Protein AF-A0A317U6Z7-F1 (afdb_monomer)

Secondary structure (DSSP, 8-state):
-PPP-EEEEEEETTEEEEEE---TT-SEEEEEEEETT----EEEEEEETT--EEEEE--SSS---TT-EEEEEEEEEETTTTEE----SS-EEEEPPPPPP-------PPPPP-PPPPPPPPPPPPPPPPPPPPPPPPPPPPP--------TT-HHHHHHHHHHHHHHHHHHHHHTTPPPPPP-HHHHHHHHHHHHHHHHHH-S---

Radius of gyration: 31.3 Å; Cα contacts (8 Å, |Δi|>4): 267; chains: 1; bounding box: 53×58×92 Å

Sequence (207 aa):
PSIVKTRVKANNYKQTTVTWTKSINATNYLVYYRSADTTKWTRIANVSSKTLKYVHKSSRKYPVEAGRTYYYMVRGYNKTFKTYGGYNKAGMRVAIPKKPAATPTATPTATPHPTQKPRPTATPKPTATPKPTATPKPTQKPKPTATPTPDPDSPSEVRKQIQEVIKYTNQVRIKHGSAPVVENEALDRGAAVRAKEIYTKFSHERP

pLDDT: mean 77.13, std 15.57, range [39.38, 95.94]

Mean predicted aligned error: 19.38 Å

Nearest PDB structures (foldseek):
  7y6e-assembly4_D  TM=8.077E-01  e=2.849E-04  Chelicerata
  8r50-assembly1_A  TM=4.356E-01  e=5.186E-02  Mus musculus
  6tav-assembly1_A  TM=4.732E-01  e=1.177E+00  Homo sapiens
  7von-assembly1_A  TM=4.512E-01  e=1.247E+00  Homo sapiens
  6tav-assembly1_C  TM=4.871E-01  e=2.970E+00  Homo sapiens

Solvent-accessible surface area (backbone atoms only — not comparable to full-atom values): 12727 Å² total; per-residue (Å²): 53,38,60,33,59,66,48,66,45,62,77,46,50,41,31,34,41,40,36,43,49,87,38,58,72,30,56,27,34,41,34,30,38,29,49,71,94,48,88,66,76,42,80,77,47,79,40,54,54,89,55,53,65,46,74,51,61,44,39,96,91,53,75,44,53,50,58,41,46,34,29,37,40,42,28,20,26,18,74,89,80,70,37,66,19,50,59,62,89,84,40,46,74,39,67,25,54,62,72,80,74,79,72,80,73,76,71,82,73,75,79,80,73,90,74,80,85,80,78,90,76,81,82,80,76,89,74,81,81,80,77,85,76,80,78,81,74,83,76,76,77,77,75,80,70,78,72,72,79,76,60,80,80,35,73,71,52,49,49,53,51,52,54,50,52,49,52,56,52,28,53,54,26,53,76,69,76,39,82,66,82,76,89,52,69,72,56,54,56,48,51,56,55,50,52,55,52,47,52,72,74,67,54,86,87,69,137

Structure (mmCIF, N/CA/C/O backbone):
data_AF-A0A317U6Z7-F1
#
_entry.id   AF-A0A317U6Z7-F1
#
loop_
_atom_site.group_PDB
_atom_site.id
_atom_site.type_symbol
_atom_site.label_atom_id
_atom_site.label_alt_id
_atom_site.label_comp_id
_atom_site.label_asym_id
_atom_site.label_entity_id
_atom_site.label_seq_id
_atom_site.pdbx_PDB_ins_code
_atom_site.Cartn_x
_atom_site.Cartn_y
_atom_site.Cartn_z
_atom_site.occupancy
_atom_site.B_iso_or_equiv
_atom_site.auth_seq_id
_atom_site.auth_comp_id
_atom_site.auth_asym_id
_atom_site.auth_atom_id
_atom_site.pdbx_PDB_model_num
ATOM 1 N N . PRO A 1 1 ? 4.897 6.444 -14.767 1.00 79.88 1 PRO A N 1
ATOM 2 C CA . PRO A 1 1 ? 5.500 5.522 -13.767 1.00 79.88 1 PRO A CA 1
ATOM 3 C C . PRO A 1 1 ? 4.774 4.172 -13.731 1.00 79.88 1 PRO A C 1
ATOM 5 O O . PRO A 1 1 ? 3.551 4.170 -13.846 1.00 79.88 1 PRO A O 1
ATOM 8 N N . SER A 1 2 ? 5.480 3.048 -13.560 1.00 79.88 2 SER A N 1
ATOM 9 C CA . SER A 1 2 ? 4.837 1.727 -13.405 1.00 79.88 2 SER A CA 1
ATOM 10 C C . SER A 1 2 ? 4.184 1.548 -12.022 1.00 79.88 2 SER A C 1
ATOM 12 O O . SER A 1 2 ? 4.541 2.252 -11.069 1.00 79.88 2 SER A O 1
ATOM 14 N N . ILE A 1 3 ? 3.224 0.619 -11.903 1.00 84.75 3 ILE A N 1
ATO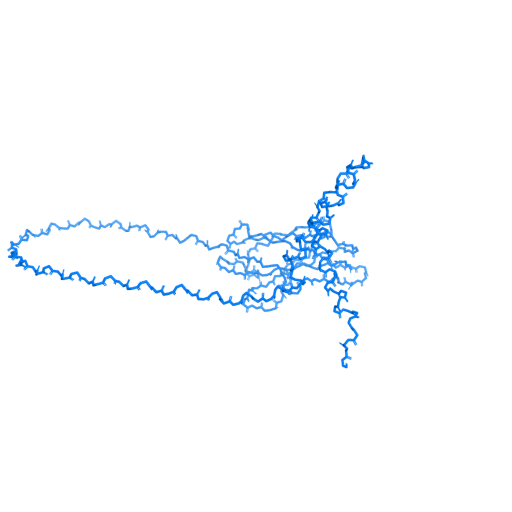M 15 C CA . ILE A 1 3 ? 2.572 0.295 -10.623 1.00 84.75 3 ILE A CA 1
ATOM 16 C C . ILE A 1 3 ? 3.587 -0.277 -9.624 1.00 84.75 3 ILE A C 1
ATOM 18 O O . ILE A 1 3 ? 4.446 -1.081 -9.985 1.00 84.75 3 ILE A O 1
ATOM 22 N N . VAL A 1 4 ? 3.492 0.138 -8.360 1.00 86.00 4 VAL A N 1
ATOM 23 C CA . VAL A 1 4 ? 4.340 -0.378 -7.276 1.00 86.00 4 VAL A CA 1
ATOM 24 C C . VAL A 1 4 ? 3.594 -1.414 -6.451 1.00 86.00 4 VAL A C 1
ATOM 26 O O . VAL A 1 4 ? 2.411 -1.252 -6.152 1.00 86.00 4 VAL A O 1
ATOM 29 N N . LYS A 1 5 ? 4.296 -2.469 -6.034 1.00 87.69 5 LYS A N 1
ATOM 30 C CA . LYS A 1 5 ? 3.771 -3.444 -5.075 1.00 87.69 5 LYS A CA 1
ATOM 31 C C . LYS A 1 5 ? 4.139 -2.978 -3.673 1.00 87.69 5 LYS A C 1
ATOM 33 O O . LYS A 1 5 ? 5.320 -2.899 -3.345 1.00 87.69 5 LYS A O 1
ATOM 38 N N . THR A 1 6 ? 3.139 -2.643 -2.866 1.00 90.19 6 THR A N 1
ATOM 39 C CA . THR A 1 6 ? 3.322 -2.167 -1.489 1.00 90.19 6 THR A CA 1
ATOM 40 C C . THR A 1 6 ? 3.300 -3.338 -0.506 1.00 90.19 6 THR A C 1
ATOM 42 O O . THR A 1 6 ? 2.543 -4.290 -0.675 1.00 90.19 6 THR A O 1
ATOM 45 N N . ARG A 1 7 ? 4.108 -3.258 0.549 1.00 90.56 7 ARG A N 1
ATOM 46 C CA . ARG A 1 7 ? 4.051 -4.120 1.732 1.00 90.56 7 ARG A CA 1
ATOM 47 C C . ARG A 1 7 ? 4.007 -3.242 2.972 1.00 90.56 7 ARG A C 1
ATOM 49 O O . ARG A 1 7 ? 4.580 -2.154 2.995 1.00 90.56 7 ARG A O 1
ATOM 56 N N . VAL A 1 8 ? 3.295 -3.703 3.991 1.00 92.38 8 VAL A N 1
ATOM 57 C CA . VAL A 1 8 ? 3.054 -2.926 5.206 1.00 92.38 8 VAL A CA 1
ATOM 58 C C . VAL A 1 8 ? 3.240 -3.827 6.411 1.00 92.38 8 VAL A C 1
ATOM 60 O O . VAL A 1 8 ? 2.779 -4.965 6.409 1.00 92.38 8 VAL A O 1
ATOM 63 N N . LYS A 1 9 ? 3.916 -3.310 7.433 1.00 90.31 9 LYS A N 1
ATOM 64 C CA . LYS A 1 9 ? 4.142 -3.997 8.701 1.00 90.31 9 LYS A CA 1
ATOM 65 C C . LYS A 1 9 ? 3.896 -3.028 9.851 1.00 90.31 9 LYS A C 1
ATOM 67 O O . LYS A 1 9 ? 4.482 -1.946 9.869 1.00 90.31 9 LYS A O 1
ATOM 72 N N . ALA A 1 10 ? 3.066 -3.418 10.815 1.00 88.50 10 ALA A N 1
ATOM 73 C CA . ALA A 1 10 ? 2.977 -2.713 12.089 1.00 88.50 10 ALA A CA 1
ATOM 74 C C . ALA A 1 10 ? 4.274 -2.961 12.876 1.00 88.50 10 ALA A C 1
ATOM 76 O O . ALA A 1 10 ? 4.653 -4.110 13.097 1.00 88.50 10 ALA A O 1
ATOM 77 N N . ASN A 1 11 ? 4.974 -1.895 13.262 1.00 84.12 11 ASN A N 1
ATOM 78 C CA . ASN A 1 11 ? 6.177 -2.005 14.090 1.00 84.12 11 ASN A CA 1
ATOM 79 C C . ASN A 1 11 ? 5.802 -2.051 15.573 1.00 84.12 11 ASN A C 1
ATOM 81 O O . ASN A 1 11 ? 6.398 -2.793 16.342 1.00 84.12 11 ASN A O 1
ATOM 85 N N . ASN A 1 12 ? 4.837 -1.217 15.967 1.00 87.38 12 ASN A N 1
ATOM 86 C CA . ASN A 1 12 ? 4.310 -1.120 17.324 1.00 87.38 12 ASN A CA 1
ATOM 87 C C . ASN A 1 12 ? 2.914 -0.466 17.296 1.00 87.38 12 ASN A C 1
ATOM 89 O O . ASN A 1 12 ? 2.339 -0.241 16.232 1.00 87.38 12 ASN A O 1
ATOM 93 N N . TYR A 1 13 ? 2.390 -0.109 18.468 1.00 87.06 13 TYR A N 1
ATOM 94 C CA . TYR A 1 13 ? 1.059 0.486 18.650 1.00 87.06 13 TYR A CA 1
ATOM 95 C C . TYR A 1 13 ? 0.854 1.874 18.012 1.00 87.06 13 TYR A C 1
ATOM 97 O O . TYR A 1 13 ? -0.269 2.369 17.982 1.00 87.06 13 TYR A O 1
ATOM 105 N N . LYS A 1 14 ? 1.928 2.542 17.577 1.00 89.06 14 LYS A N 1
ATOM 106 C CA . LYS A 1 14 ? 1.938 3.923 17.063 1.00 89.06 14 LYS A CA 1
ATOM 107 C C . LYS A 1 14 ? 2.818 4.082 15.819 1.00 89.06 14 LYS A C 1
ATOM 109 O O . LYS A 1 14 ? 3.165 5.207 15.454 1.00 89.06 14 LYS A O 1
ATOM 114 N N . GLN A 1 15 ? 3.253 2.993 15.194 1.00 90.75 15 GLN A N 1
ATOM 115 C CA . GLN A 1 15 ? 4.218 3.066 14.106 1.00 90.75 15 GLN A CA 1
ATOM 116 C C . GLN A 1 15 ? 4.048 1.919 13.118 1.00 90.75 15 GLN A C 1
ATOM 118 O O . GLN A 1 15 ? 3.994 0.751 13.502 1.00 90.75 15 GLN A O 1
ATOM 123 N N . THR A 1 16 ? 4.080 2.270 11.836 1.00 90.81 16 THR A N 1
ATOM 124 C CA . THR A 1 16 ? 3.948 1.337 10.718 1.00 90.81 16 THR A CA 1
ATOM 125 C C . THR A 1 16 ? 5.062 1.574 9.706 1.00 90.81 16 THR A C 1
ATOM 127 O O . THR A 1 16 ? 5.335 2.711 9.321 1.00 90.81 16 THR A O 1
ATOM 130 N N . THR A 1 17 ? 5.697 0.503 9.237 1.00 93.38 17 THR A N 1
ATOM 131 C CA . THR A 1 17 ? 6.623 0.550 8.103 1.00 93.38 17 THR A CA 1
ATOM 132 C C . THR A 1 17 ? 5.884 0.215 6.816 1.00 93.38 17 THR A C 1
ATOM 134 O O . THR A 1 17 ? 5.247 -0.832 6.713 1.00 93.38 17 THR A O 1
ATOM 137 N N . VAL A 1 18 ? 6.031 1.075 5.813 1.00 95.44 18 VAL A N 1
ATOM 138 C CA . VAL A 1 18 ? 5.557 0.864 4.446 1.00 95.44 18 VAL A CA 1
ATOM 139 C C . VAL A 1 18 ? 6.777 0.693 3.547 1.00 95.44 18 VAL A C 1
ATOM 141 O O . VAL A 1 18 ? 7.661 1.548 3.535 1.00 95.44 18 VAL A O 1
ATOM 144 N N . THR A 1 19 ? 6.840 -0.399 2.796 1.00 93.56 19 THR A N 1
ATOM 145 C CA . THR A 1 19 ? 7.868 -0.641 1.774 1.00 93.56 19 THR A CA 1
ATOM 146 C C . THR A 1 19 ? 7.219 -0.894 0.426 1.00 93.56 19 THR A C 1
ATOM 148 O O . THR A 1 19 ? 6.042 -1.252 0.344 1.00 93.56 19 THR A O 1
ATOM 151 N N . TRP A 1 20 ? 7.952 -0.663 -0.658 1.00 93.81 20 TRP A N 1
ATOM 152 C CA . TRP A 1 20 ? 7.425 -0.876 -2.001 1.00 93.81 20 TRP A CA 1
ATOM 153 C C . TRP A 1 20 ? 8.510 -1.253 -3.003 1.00 93.81 20 TRP A C 1
ATOM 155 O O . TRP A 1 20 ? 9.691 -0.992 -2.798 1.00 93.81 20 TRP A O 1
ATOM 165 N N . THR A 1 21 ? 8.104 -1.877 -4.106 1.00 90.94 21 THR A N 1
ATOM 166 C CA . THR A 1 21 ? 9.013 -2.182 -5.217 1.00 90.94 21 THR A CA 1
ATOM 167 C C . THR A 1 21 ? 9.393 -0.922 -5.989 1.00 90.94 21 THR A C 1
ATOM 169 O O . THR A 1 21 ? 8.607 0.026 -6.087 1.00 90.94 21 THR A O 1
ATOM 172 N N . LYS A 1 22 ? 10.582 -0.925 -6.602 1.00 88.56 22 LYS A N 1
ATOM 173 C CA . LYS A 1 22 ? 10.995 0.132 -7.531 1.00 88.56 22 LYS A CA 1
ATOM 174 C C . LYS A 1 22 ? 9.971 0.254 -8.671 1.00 88.56 22 LYS A C 1
ATOM 176 O O . LYS A 1 22 ? 9.413 -0.732 -9.141 1.00 88.56 22 LYS A O 1
ATOM 181 N N . SER A 1 23 ? 9.737 1.490 -9.096 1.00 87.62 23 SER A N 1
ATOM 182 C CA . SER A 1 23 ? 8.888 1.857 -10.233 1.00 87.62 23 SER A CA 1
ATOM 183 C C . SER A 1 23 ? 9.780 2.408 -11.330 1.00 87.62 23 SER A C 1
ATOM 185 O O . SER A 1 23 ? 10.701 3.181 -11.045 1.00 87.62 23 SER A O 1
ATOM 187 N N . ILE A 1 24 ? 9.482 2.028 -12.566 1.00 86.06 24 ILE A N 1
ATOM 188 C CA . ILE A 1 24 ? 10.141 2.542 -13.762 1.00 86.06 24 ILE A CA 1
ATOM 189 C C . ILE A 1 24 ? 9.641 3.972 -13.990 1.00 86.06 24 ILE A C 1
ATOM 191 O O . ILE A 1 24 ? 8.441 4.249 -13.877 1.00 86.06 24 ILE A O 1
ATOM 195 N N . ASN A 1 25 ? 10.564 4.887 -14.294 1.00 84.00 25 ASN A N 1
ATOM 196 C CA . ASN A 1 25 ? 10.281 6.297 -14.576 1.00 84.00 25 ASN A CA 1
ATOM 197 C C . ASN A 1 25 ? 9.556 7.040 -13.436 1.00 84.00 25 ASN A C 1
ATOM 199 O O . ASN A 1 25 ? 8.794 7.972 -13.692 1.00 84.00 25 ASN A O 1
ATOM 203 N N . ALA A 1 26 ? 9.760 6.642 -12.176 1.00 89.62 26 ALA A N 1
ATOM 204 C CA . ALA A 1 26 ? 9.332 7.414 -11.009 1.00 89.62 26 ALA A CA 1
ATOM 205 C C . ALA A 1 26 ? 10.490 8.276 -10.494 1.00 89.62 26 ALA A C 1
ATOM 207 O O . ALA A 1 26 ? 11.567 7.754 -10.218 1.00 89.62 26 ALA A O 1
ATOM 208 N N . THR A 1 27 ? 10.246 9.573 -10.303 1.00 91.19 27 THR A N 1
ATOM 209 C CA . THR A 1 27 ? 11.188 10.489 -9.643 1.00 91.19 27 THR A CA 1
ATOM 210 C C . THR A 1 27 ? 10.933 10.553 -8.138 1.00 91.19 27 THR A C 1
ATOM 212 O O . THR A 1 27 ? 11.870 10.757 -7.371 1.00 91.19 27 THR A O 1
ATOM 215 N N . ASN A 1 28 ? 9.682 10.332 -7.716 1.00 93.56 28 ASN A N 1
ATOM 216 C CA . ASN A 1 28 ? 9.258 10.295 -6.319 1.00 93.56 28 ASN A CA 1
ATOM 217 C C . ASN A 1 28 ? 8.161 9.244 -6.088 1.00 93.56 28 ASN A C 1
ATOM 219 O O . ASN A 1 28 ? 7.525 8.762 -7.028 1.00 93.56 28 ASN A O 1
ATOM 223 N N . TYR A 1 29 ? 7.901 8.944 -4.823 1.00 93.44 29 TYR A N 1
ATOM 224 C CA . TYR A 1 29 ? 6.829 8.088 -4.341 1.00 93.44 29 TYR A CA 1
ATOM 225 C C . TYR A 1 29 ? 5.929 8.863 -3.393 1.00 93.44 29 TYR A C 1
ATOM 227 O O . TYR A 1 29 ? 6.388 9.466 -2.426 1.00 93.44 29 TYR A O 1
ATOM 235 N N . LEU A 1 30 ? 4.629 8.825 -3.656 1.00 95.44 30 LEU A N 1
ATOM 236 C CA . LEU A 1 30 ? 3.634 9.444 -2.795 1.00 95.44 30 LEU A CA 1
ATOM 237 C C . LEU A 1 30 ? 2.976 8.352 -1.961 1.00 95.44 30 LEU A C 1
ATOM 239 O O . LEU A 1 30 ? 2.378 7.424 -2.513 1.00 95.44 30 LEU A O 1
ATOM 243 N N . VAL A 1 31 ? 3.101 8.467 -0.642 1.00 95.94 31 VAL A N 1
ATOM 244 C CA . VAL A 1 31 ? 2.551 7.506 0.316 1.00 95.94 31 VAL A CA 1
ATOM 245 C C . VAL A 1 31 ? 1.228 8.042 0.836 1.00 95.94 31 VAL A C 1
ATOM 247 O O . VAL A 1 31 ? 1.135 9.202 1.252 1.00 95.94 31 VAL A O 1
ATOM 250 N N . TYR A 1 32 ? 0.215 7.185 0.820 1.00 95.31 32 TYR A N 1
ATOM 251 C CA . TYR A 1 32 ? -1.117 7.485 1.317 1.00 95.31 32 TYR A CA 1
ATOM 252 C C . TYR A 1 32 ? -1.520 6.479 2.384 1.00 95.31 32 TYR A C 1
ATOM 254 O O . TYR A 1 32 ? -1.115 5.315 2.340 1.00 95.31 32 TYR A O 1
ATOM 262 N N . TYR A 1 33 ? -2.365 6.934 3.300 1.00 94.19 33 TYR A N 1
ATOM 263 C CA . TYR A 1 33 ? -3.032 6.086 4.275 1.00 94.19 33 TYR A CA 1
ATOM 264 C C . TYR A 1 33 ? -4.513 6.439 4.384 1.00 94.19 33 TYR A C 1
ATOM 266 O O . TYR A 1 33 ? -4.939 7.527 3.984 1.00 94.19 33 TYR A O 1
ATOM 274 N N . ARG A 1 34 ? -5.283 5.513 4.943 1.00 94.38 34 ARG A N 1
ATOM 275 C CA . ARG A 1 34 ? -6.657 5.731 5.395 1.00 94.38 34 ARG A CA 1
ATOM 276 C C . ARG A 1 34 ? -6.987 4.781 6.546 1.00 94.38 34 ARG A C 1
ATOM 278 O O . ARG A 1 34 ? -6.405 3.695 6.626 1.00 94.38 34 ARG A O 1
ATOM 285 N N . SER A 1 35 ? -7.919 5.178 7.412 1.00 92.44 35 SER A N 1
ATOM 286 C CA . SER A 1 35 ? -8.529 4.255 8.382 1.00 92.44 35 SER A CA 1
ATOM 287 C C . SER A 1 35 ? -9.443 3.261 7.664 1.00 92.44 35 SER A C 1
ATOM 289 O O . SER A 1 35 ? -9.899 3.529 6.551 1.00 92.44 35 SER A O 1
ATOM 291 N N . ALA A 1 36 ? -9.737 2.126 8.293 1.00 90.50 36 ALA A N 1
ATOM 292 C CA . ALA A 1 36 ? -10.776 1.217 7.817 1.00 90.50 36 ALA A CA 1
ATOM 293 C C . ALA A 1 36 ? -12.167 1.872 7.786 1.00 90.50 36 ALA A C 1
ATOM 295 O O . ALA A 1 36 ? -12.967 1.531 6.920 1.00 90.50 36 ALA A O 1
ATOM 296 N N . ASP A 1 37 ? -12.400 2.860 8.650 1.00 89.62 37 ASP A N 1
ATOM 297 C CA . ASP A 1 37 ? -13.680 3.570 8.792 1.00 89.62 37 ASP A CA 1
ATOM 298 C C . ASP A 1 37 ? -13.949 4.570 7.653 1.00 89.62 37 ASP A C 1
ATOM 300 O O . ASP A 1 37 ? -15.020 5.163 7.571 1.00 89.62 37 ASP A O 1
ATOM 304 N N . THR A 1 38 ? -12.967 4.810 6.777 1.00 89.25 38 THR A N 1
ATOM 305 C CA . THR A 1 38 ? -13.085 5.773 5.680 1.00 89.25 38 THR A CA 1
ATOM 306 C C . THR A 1 38 ? -12.516 5.231 4.377 1.00 89.25 38 THR A C 1
ATOM 308 O O . THR A 1 38 ? -11.551 4.465 4.332 1.00 89.25 38 THR A O 1
ATOM 311 N N . THR A 1 39 ? -13.099 5.676 3.272 1.00 88.00 39 THR A N 1
ATOM 312 C CA . THR A 1 39 ? -12.621 5.405 1.914 1.00 88.00 39 THR A CA 1
ATOM 313 C C . THR A 1 39 ? -11.691 6.505 1.396 1.00 88.00 39 THR A C 1
ATOM 315 O O . THR A 1 39 ? -11.016 6.314 0.384 1.00 88.00 39 THR A O 1
ATOM 318 N N . LYS A 1 40 ? -11.605 7.650 2.092 1.00 92.25 40 LYS A N 1
ATOM 319 C CA . LYS A 1 40 ? -10.804 8.804 1.668 1.00 92.25 40 LYS A CA 1
ATOM 320 C C . LYS A 1 40 ? -9.319 8.571 1.943 1.00 92.25 40 LYS A C 1
ATOM 322 O O . LYS A 1 40 ? -8.890 8.410 3.083 1.00 92.25 40 LYS A O 1
ATOM 327 N N . TRP A 1 41 ? -8.520 8.609 0.882 1.00 93.94 41 TRP A N 1
ATOM 328 C CA . TRP A 1 41 ? -7.067 8.511 0.966 1.00 93.94 41 TRP A CA 1
ATOM 329 C C . TRP A 1 41 ? -6.436 9.839 1.375 1.00 93.94 41 TRP A C 1
ATOM 331 O O . TRP A 1 41 ? -6.659 10.866 0.740 1.00 93.94 41 TRP A O 1
ATOM 341 N N . THR A 1 42 ? -5.565 9.803 2.379 1.00 95.00 42 THR A N 1
ATOM 342 C CA . THR A 1 42 ? -4.797 10.967 2.831 1.00 95.00 42 THR A CA 1
ATOM 343 C C . THR A 1 42 ? -3.327 10.786 2.496 1.00 95.00 42 THR A C 1
ATOM 345 O O . THR A 1 42 ? -2.731 9.763 2.830 1.00 95.00 42 THR A O 1
ATOM 348 N N . ARG A 1 43 ? -2.717 11.778 1.841 1.00 95.31 43 ARG A N 1
ATOM 349 C CA . ARG A 1 43 ? -1.282 11.761 1.533 1.00 95.31 43 ARG A CA 1
ATOM 350 C C . ARG A 1 43 ? -0.477 12.116 2.779 1.00 95.31 43 ARG A C 1
ATOM 352 O O . ARG A 1 43 ? -0.669 13.193 3.332 1.00 95.31 43 ARG A O 1
ATOM 359 N N . ILE A 1 44 ? 0.459 11.254 3.162 1.00 95.44 44 ILE A N 1
ATOM 360 C CA . ILE A 1 44 ? 1.282 11.437 4.370 1.00 95.44 44 ILE A CA 1
ATOM 361 C C . ILE A 1 44 ? 2.738 11.754 4.066 1.00 95.44 44 ILE A C 1
ATOM 363 O O . ILE A 1 44 ? 3.406 12.372 4.889 1.00 95.44 44 ILE A O 1
ATOM 367 N N . ALA A 1 45 ? 3.233 11.362 2.890 1.00 95.12 45 ALA A N 1
ATOM 368 C CA . ALA A 1 45 ? 4.623 11.598 2.530 1.00 95.12 45 ALA A CA 1
ATOM 369 C C . ALA A 1 45 ? 4.842 11.714 1.022 1.00 95.12 45 ALA A C 1
ATOM 371 O O . ALA A 1 45 ? 4.102 11.149 0.211 1.00 95.12 45 ALA A O 1
ATOM 372 N N . ASN A 1 46 ? 5.915 12.426 0.688 1.00 95.69 46 ASN A N 1
ATOM 373 C CA . ASN A 1 46 ? 6.549 12.449 -0.619 1.00 95.69 46 ASN A CA 1
ATOM 374 C C . ASN A 1 46 ? 8.003 11.999 -0.426 1.00 95.69 46 ASN A C 1
ATOM 376 O O . ASN A 1 46 ? 8.754 12.638 0.305 1.00 95.69 46 ASN A O 1
ATOM 380 N N . VAL A 1 47 ? 8.363 10.865 -1.014 1.00 95.00 47 VAL A N 1
ATOM 381 C CA . VAL A 1 47 ? 9.628 10.165 -0.785 1.00 95.00 47 VAL A CA 1
ATOM 382 C C . VAL A 1 47 ? 10.415 10.123 -2.089 1.00 95.00 47 VAL A C 1
ATOM 384 O O . VAL A 1 47 ? 9.852 9.848 -3.144 1.00 95.00 47 VAL A O 1
ATOM 387 N N . SER A 1 48 ? 11.721 10.375 -2.034 1.00 93.31 48 SER A N 1
ATOM 388 C CA . SER A 1 48 ? 12.594 10.296 -3.211 1.00 93.31 48 SER A CA 1
ATOM 389 C C . SER A 1 48 ? 12.557 8.907 -3.857 1.00 93.31 48 SER A C 1
ATOM 391 O O . SER A 1 48 ? 12.458 7.891 -3.170 1.00 93.31 48 SER A O 1
ATOM 393 N N . SER A 1 49 ? 12.703 8.838 -5.182 1.00 90.12 49 SER A N 1
ATOM 394 C CA . SER A 1 49 ? 12.753 7.568 -5.927 1.00 90.12 49 SER A CA 1
ATOM 395 C C . SER A 1 49 ? 13.911 6.635 -5.557 1.00 90.12 49 SER A C 1
ATOM 397 O O . SER A 1 49 ? 13.874 5.461 -5.945 1.00 90.12 49 SER A O 1
ATOM 399 N N . LYS A 1 50 ? 14.926 7.143 -4.846 1.00 90.88 50 LYS A N 1
ATOM 400 C CA . LYS A 1 50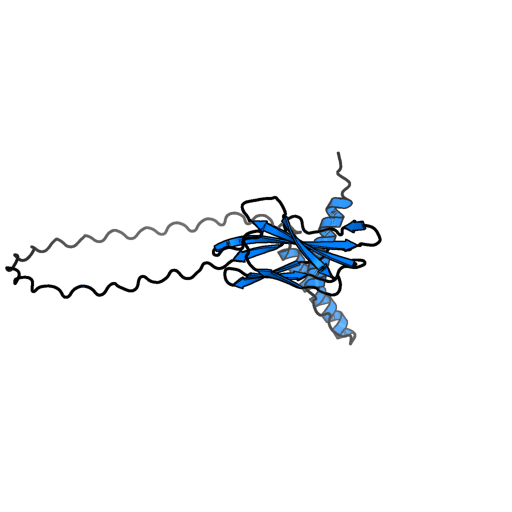 ? 16.051 6.362 -4.307 1.00 90.88 50 LYS A CA 1
ATOM 401 C C . LYS A 1 50 ? 15.657 5.555 -3.066 1.00 90.88 50 LYS A C 1
ATOM 403 O O . LYS A 1 50 ? 16.299 4.560 -2.754 1.00 90.88 50 LYS A O 1
ATOM 408 N N . THR A 1 51 ? 14.585 5.954 -2.385 1.00 89.38 51 THR A N 1
ATOM 409 C CA . THR A 1 51 ? 14.138 5.336 -1.139 1.00 89.38 51 THR A CA 1
ATOM 410 C C . THR A 1 51 ? 12.873 4.518 -1.385 1.00 89.38 51 THR A C 1
ATOM 412 O O . THR A 1 51 ? 11.896 5.001 -1.954 1.00 89.38 51 THR A O 1
ATOM 415 N N . LEU A 1 52 ? 12.882 3.266 -0.929 1.00 91.94 52 LEU A N 1
ATOM 416 C CA . LEU A 1 52 ? 11.792 2.294 -1.115 1.00 91.94 52 LEU A CA 1
ATOM 417 C C . LEU A 1 52 ? 11.074 1.934 0.195 1.00 91.94 52 LEU A C 1
ATOM 419 O O . LEU A 1 52 ? 10.426 0.892 0.315 1.00 91.94 52 LEU A O 1
ATOM 423 N N . LYS A 1 53 ? 11.229 2.796 1.201 1.00 93.31 53 LYS A N 1
ATOM 424 C CA . LYS A 1 53 ? 10.720 2.619 2.557 1.00 93.31 53 LYS A CA 1
ATOM 425 C C . LYS A 1 53 ? 10.247 3.952 3.124 1.00 93.31 53 LYS A C 1
ATOM 427 O O . LYS A 1 53 ? 10.878 4.985 2.928 1.00 93.31 53 LYS A O 1
ATOM 432 N N . TYR A 1 54 ? 9.171 3.900 3.894 1.00 94.50 54 TYR A N 1
ATOM 433 C CA . TYR A 1 54 ? 8.684 4.995 4.717 1.00 94.50 54 TYR A CA 1
ATOM 434 C C . TYR A 1 54 ? 8.203 4.456 6.063 1.00 94.50 54 TYR A C 1
ATOM 436 O O . TYR A 1 54 ? 7.583 3.395 6.130 1.00 94.50 54 TYR A O 1
ATOM 444 N N . VAL A 1 55 ? 8.484 5.184 7.141 1.00 94.12 55 VAL A N 1
ATOM 445 C CA . VAL A 1 55 ? 8.010 4.841 8.485 1.00 94.12 55 VAL A CA 1
ATOM 446 C C . VAL A 1 55 ? 6.980 5.880 8.905 1.00 94.12 55 VAL A C 1
ATOM 448 O O . VAL A 1 55 ? 7.321 7.027 9.185 1.00 94.12 55 VAL A O 1
ATOM 451 N N . HIS A 1 56 ? 5.716 5.470 8.962 1.00 94.00 56 HIS A N 1
ATOM 452 C CA . HIS A 1 56 ? 4.625 6.303 9.450 1.00 94.00 56 HIS A CA 1
ATOM 453 C C . HIS A 1 56 ? 4.594 6.235 10.975 1.00 94.00 56 HIS A C 1
ATOM 455 O O . HIS A 1 56 ? 4.234 5.209 11.552 1.00 94.00 56 HIS A O 1
ATOM 461 N N . LYS A 1 57 ? 4.993 7.330 11.626 1.00 92.00 57 LYS A N 1
ATOM 462 C CA . LYS A 1 57 ? 4.828 7.537 13.070 1.00 92.00 57 LYS A CA 1
ATOM 463 C C . LYS A 1 57 ? 3.485 8.224 13.340 1.00 92.00 57 LYS A C 1
ATOM 465 O O . LYS A 1 57 ? 3.155 9.200 12.666 1.00 92.00 57 LYS A O 1
ATOM 470 N N . SER A 1 58 ? 2.735 7.720 14.317 1.00 91.44 58 SER A N 1
ATOM 471 C CA . SER A 1 58 ? 1.472 8.313 14.766 1.00 91.44 58 SER A CA 1
ATOM 472 C C . SER A 1 58 ? 1.690 9.771 15.163 1.00 91.44 58 SER A C 1
ATOM 474 O O . SER A 1 58 ? 2.655 10.099 15.854 1.00 91.44 58 SER A O 1
ATOM 476 N N . SER A 1 59 ? 0.807 10.649 14.701 1.00 92.50 59 SER A N 1
ATOM 477 C CA . SER A 1 59 ? 0.850 12.087 14.967 1.00 92.50 59 SER A CA 1
ATOM 478 C C . SER A 1 59 ? -0.569 12.638 15.045 1.00 92.50 59 SER A C 1
ATOM 480 O O . SER A 1 59 ? -1.505 11.991 14.580 1.00 92.50 59 SER A O 1
ATOM 482 N N . ARG A 1 60 ? -0.736 13.859 15.566 1.00 90.25 60 ARG A N 1
ATOM 483 C CA . ARG A 1 60 ? -2.051 14.522 15.628 1.00 90.25 60 ARG A CA 1
ATOM 484 C C . ARG A 1 60 ? -2.711 14.655 14.251 1.00 90.25 60 ARG A C 1
ATOM 486 O O . ARG A 1 60 ? -3.920 14.519 14.139 1.00 90.25 60 ARG A O 1
ATOM 493 N N . LYS A 1 61 ? -1.913 14.897 13.205 1.00 91.56 61 LYS A N 1
ATOM 494 C CA . LYS A 1 61 ? -2.398 15.030 11.824 1.00 91.56 61 LYS A CA 1
ATOM 495 C C . LYS A 1 61 ? -2.703 13.678 11.174 1.00 91.56 61 LYS A C 1
ATOM 497 O O . LYS A 1 61 ? -3.641 13.574 10.390 1.00 91.56 61 LYS A O 1
ATOM 502 N N . TYR A 1 62 ? -1.902 12.659 11.483 1.00 92.00 62 TYR A N 1
ATOM 503 C CA . TYR A 1 62 ? -2.022 11.320 10.906 1.00 92.00 62 TYR A CA 1
ATOM 504 C C . TYR A 1 62 ? -1.973 10.256 12.011 1.00 92.00 62 TYR A C 1
ATOM 506 O O . TYR A 1 62 ? -0.906 9.661 12.235 1.00 92.00 62 TYR A O 1
ATOM 514 N N . PRO A 1 63 ? -3.086 10.054 12.736 1.00 90.88 63 PRO A N 1
ATOM 515 C CA . PRO A 1 63 ? -3.129 9.133 13.859 1.00 90.88 63 PRO A CA 1
ATOM 516 C C . PRO A 1 63 ? -3.020 7.677 13.399 1.00 90.88 63 PRO A C 1
ATOM 518 O O . PRO A 1 63 ? -3.659 7.243 12.441 1.00 90.88 63 PRO A O 1
ATOM 521 N N . VAL A 1 64 ? -2.206 6.922 14.133 1.00 90.31 64 VAL A N 1
ATOM 522 C CA . VAL A 1 64 ?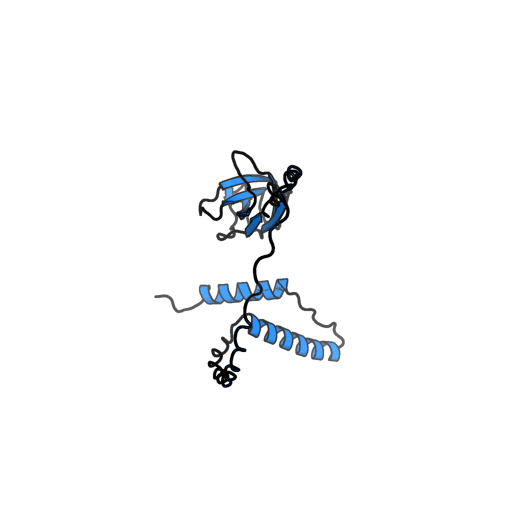 -2.154 5.458 14.119 1.00 90.31 64 VAL A CA 1
ATOM 523 C C . VAL A 1 64 ? -2.409 5.000 15.548 1.00 90.31 64 VAL A C 1
ATOM 525 O O . VAL A 1 64 ? -1.634 5.331 16.452 1.00 90.31 64 VAL A O 1
ATOM 528 N N . GLU A 1 65 ? -3.517 4.296 15.748 1.00 88.81 65 GLU A N 1
ATOM 529 C CA . GLU A 1 65 ? -4.009 3.892 17.062 1.00 88.81 65 GLU A CA 1
ATOM 530 C C . GLU A 1 65 ? -3.973 2.375 17.241 1.00 88.81 65 GLU A C 1
ATOM 532 O O . GLU A 1 65 ? -4.156 1.602 16.297 1.00 88.81 65 GLU A O 1
ATOM 537 N N . ALA A 1 66 ? -3.758 1.958 18.487 1.00 87.81 66 ALA A N 1
ATOM 538 C CA . ALA A 1 66 ? -3.731 0.556 18.868 1.00 87.81 66 ALA A CA 1
ATOM 539 C C . ALA A 1 66 ? -5.091 -0.109 18.623 1.00 87.81 66 ALA A C 1
ATOM 541 O O . ALA A 1 66 ? -6.132 0.462 18.938 1.00 87.81 66 ALA A O 1
ATOM 542 N N . GLY A 1 67 ? -5.085 -1.328 18.088 1.00 86.94 67 GLY A N 1
ATOM 543 C CA . GLY A 1 67 ? -6.305 -2.088 17.812 1.00 86.94 67 GLY A CA 1
ATOM 544 C C . GLY A 1 67 ? -7.102 -1.629 16.591 1.00 86.94 67 GLY A C 1
ATOM 545 O O . GLY A 1 67 ? -8.103 -2.267 16.271 1.00 86.94 67 GLY A O 1
ATOM 546 N N . ARG A 1 68 ? -6.677 -0.567 15.893 1.00 91.50 68 ARG A N 1
ATOM 547 C CA . ARG A 1 68 ? -7.310 -0.118 14.648 1.00 91.50 68 ARG A CA 1
ATOM 548 C C . ARG A 1 68 ? -6.675 -0.766 13.422 1.00 91.50 68 ARG A C 1
ATOM 550 O O . ARG A 1 68 ? -5.517 -1.187 13.429 1.00 91.50 68 ARG A O 1
ATOM 557 N N . THR A 1 69 ? -7.457 -0.831 12.349 1.00 92.00 69 THR A N 1
ATOM 558 C CA . THR A 1 69 ? -7.001 -1.304 11.039 1.00 92.00 69 THR A CA 1
ATOM 559 C C . THR A 1 69 ? -6.839 -0.123 10.097 1.00 92.00 69 THR A C 1
ATOM 561 O O . THR A 1 69 ? -7.723 0.723 9.988 1.00 92.00 69 THR A O 1
ATOM 564 N N . TYR A 1 70 ? -5.722 -0.098 9.378 1.00 93.19 70 TYR A N 1
ATOM 565 C CA . TYR A 1 70 ? -5.411 0.930 8.395 1.00 93.19 70 TYR A CA 1
ATOM 566 C C . TYR A 1 70 ? -5.087 0.306 7.045 1.00 93.19 70 TYR A C 1
ATOM 568 O O . TYR A 1 70 ? -4.676 -0.853 6.943 1.00 93.19 70 TYR A O 1
ATOM 576 N N . TYR A 1 71 ? -5.244 1.109 6.001 1.00 93.94 71 TYR A N 1
ATOM 577 C CA . TYR A 1 71 ? -4.849 0.761 4.647 1.00 93.94 71 TYR A CA 1
ATOM 578 C C . TYR A 1 71 ? -3.811 1.754 4.156 1.00 93.94 71 TYR A C 1
ATOM 580 O O . TYR A 1 71 ? -3.945 2.959 4.368 1.00 93.94 71 TYR A O 1
ATOM 588 N N . TYR A 1 72 ? -2.796 1.246 3.466 1.00 94.25 72 TYR A N 1
ATOM 589 C CA . TYR A 1 72 ? -1.747 2.057 2.862 1.00 94.25 72 TYR A CA 1
ATOM 590 C C . TYR A 1 72 ? -1.638 1.777 1.377 1.00 94.25 72 TYR A C 1
ATOM 592 O O . TYR A 1 72 ? -1.800 0.647 0.923 1.00 94.25 72 TYR A O 1
ATOM 600 N N . MET A 1 73 ? -1.295 2.802 0.615 1.00 93.81 73 MET A N 1
ATOM 601 C CA . MET A 1 73 ? -0.933 2.639 -0.785 1.00 93.81 73 MET A CA 1
ATOM 602 C C . MET A 1 73 ? 0.205 3.582 -1.138 1.00 93.81 73 MET A C 1
ATOM 604 O O . MET A 1 73 ? 0.402 4.626 -0.511 1.00 93.81 73 MET A O 1
ATOM 608 N N . VAL A 1 74 ? 0.947 3.212 -2.172 1.00 95.06 74 VAL A N 1
ATOM 609 C CA . VAL A 1 74 ? 2.023 4.029 -2.717 1.00 95.06 74 VAL A CA 1
ATOM 610 C C . VAL A 1 74 ? 1.791 4.170 -4.210 1.00 95.06 74 VAL A C 1
ATOM 612 O O . VAL A 1 74 ? 1.402 3.214 -4.877 1.00 95.06 74 VAL A O 1
ATOM 615 N N . ARG A 1 75 ? 2.026 5.368 -4.740 1.00 92.62 75 ARG A N 1
ATOM 616 C CA . ARG A 1 75 ? 2.023 5.627 -6.184 1.00 92.62 75 ARG A CA 1
ATOM 617 C C . ARG A 1 75 ? 3.356 6.233 -6.590 1.00 92.62 75 ARG A C 1
ATOM 619 O O . ARG A 1 75 ? 3.874 7.120 -5.909 1.00 92.62 75 ARG A O 1
ATOM 626 N N . GLY A 1 76 ? 3.902 5.764 -7.707 1.00 93.56 76 GLY A N 1
ATOM 627 C CA . GLY A 1 76 ? 5.018 6.442 -8.356 1.00 93.56 76 GLY A CA 1
ATOM 628 C C . GLY A 1 76 ? 4.555 7.780 -8.928 1.00 93.56 76 GLY A C 1
ATOM 629 O O . GLY A 1 76 ? 3.446 7.888 -9.448 1.00 93.56 76 GLY A O 1
ATOM 630 N N . TYR A 1 77 ? 5.401 8.794 -8.852 1.00 91.62 77 TYR A N 1
ATOM 631 C CA . TYR A 1 77 ? 5.188 10.095 -9.471 1.00 91.62 77 TYR A CA 1
ATOM 632 C C . TYR A 1 77 ? 6.412 10.456 -10.305 1.00 91.62 77 TYR A C 1
ATOM 634 O O . TYR A 1 77 ? 7.546 10.273 -9.857 1.00 91.62 77 TYR A O 1
ATOM 642 N N . ASN A 1 78 ? 6.188 10.952 -11.517 1.00 91.31 78 ASN A N 1
ATOM 643 C CA . ASN A 1 78 ? 7.230 11.517 -12.359 1.00 91.31 78 ASN A CA 1
ATOM 644 C C . ASN A 1 78 ? 7.095 13.041 -12.354 1.00 91.31 78 ASN A C 1
ATOM 646 O O . ASN A 1 78 ? 6.087 13.567 -12.812 1.00 91.31 78 ASN A O 1
ATOM 650 N N . LYS A 1 79 ? 8.103 13.745 -11.833 1.00 90.44 79 LYS A N 1
ATOM 651 C CA . LYS A 1 79 ? 8.108 15.211 -11.756 1.00 90.44 79 LYS A CA 1
ATOM 652 C C . LYS A 1 79 ? 8.248 15.864 -13.133 1.00 90.44 79 LYS A C 1
ATOM 654 O O . LYS A 1 79 ? 7.609 16.885 -13.352 1.00 90.44 79 LYS A O 1
ATOM 659 N N . THR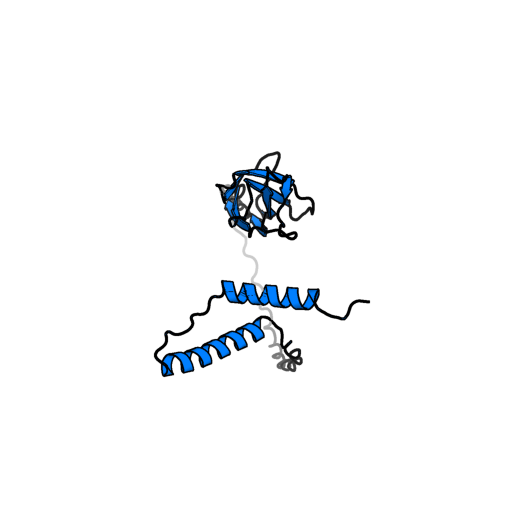 A 1 80 ? 9.031 15.269 -14.032 1.00 89.50 80 THR A N 1
ATOM 660 C CA . THR A 1 80 ? 9.288 15.778 -15.388 1.00 89.50 80 THR A CA 1
ATOM 661 C C . THR A 1 80 ? 8.010 15.799 -16.218 1.00 89.50 80 THR A C 1
ATOM 663 O O . THR A 1 80 ? 7.603 16.845 -16.705 1.00 89.50 80 THR A O 1
ATOM 666 N N . PHE A 1 81 ? 7.318 14.663 -16.297 1.00 89.00 81 PHE A N 1
ATOM 667 C CA . PHE A 1 81 ? 6.091 14.520 -17.085 1.00 89.00 81 PHE A CA 1
ATOM 668 C C . PHE A 1 81 ? 4.817 14.823 -16.283 1.00 89.00 81 PHE A C 1
ATOM 670 O O . PHE A 1 81 ? 3.718 14.687 -16.804 1.00 89.00 81 PHE A O 1
ATOM 677 N N . LYS A 1 82 ? 4.943 15.176 -14.995 1.00 90.81 82 LYS A N 1
ATOM 678 C CA . LYS A 1 82 ? 3.828 15.391 -14.048 1.00 90.81 82 LYS A CA 1
ATOM 679 C C . LYS A 1 82 ? 2.809 14.239 -14.016 1.00 90.81 82 LYS A C 1
ATOM 681 O O . LYS A 1 82 ? 1.641 14.430 -13.685 1.00 90.81 82 LYS A O 1
ATOM 686 N N . THR A 1 83 ? 3.253 13.021 -14.324 1.00 90.12 83 THR A N 1
ATOM 687 C CA . THR A 1 83 ? 2.390 11.839 -14.412 1.00 90.12 83 THR A CA 1
ATOM 688 C C . THR A 1 83 ? 2.445 10.995 -13.151 1.00 90.12 83 THR A C 1
ATOM 690 O O . THR A 1 83 ? 3.467 10.876 -12.467 1.00 90.12 83 THR A O 1
ATOM 693 N N . TYR A 1 84 ? 1.331 10.329 -12.871 1.00 85.81 84 TYR A N 1
ATOM 694 C CA . TYR A 1 84 ? 1.221 9.394 -11.768 1.00 85.81 84 TYR A CA 1
ATOM 695 C C . TYR A 1 84 ? 1.170 7.961 -12.280 1.00 85.81 84 TYR A C 1
ATOM 697 O O . TYR A 1 84 ? 0.521 7.668 -13.277 1.00 85.81 84 TYR A O 1
ATOM 705 N N . GLY A 1 85 ? 1.850 7.063 -11.577 1.00 83.38 85 GLY A N 1
ATOM 706 C CA . GLY A 1 85 ? 1.700 5.635 -11.804 1.00 83.38 85 GLY A CA 1
ATOM 707 C C . GLY A 1 85 ? 0.373 5.115 -11.269 1.00 83.38 85 GLY A C 1
ATOM 708 O O . GLY A 1 85 ? -0.241 5.720 -10.381 1.00 83.38 85 GLY A O 1
ATOM 709 N N . GLY A 1 86 ? -0.029 3.960 -11.796 1.00 84.00 86 GLY A N 1
ATOM 710 C CA . GLY A 1 86 ? -1.118 3.174 -11.230 1.00 84.00 86 GLY A CA 1
ATOM 711 C C . GLY A 1 86 ? -0.845 2.795 -9.772 1.00 84.00 86 GLY A C 1
ATOM 712 O O . GLY A 1 86 ? 0.298 2.806 -9.304 1.00 84.00 86 GLY A O 1
ATOM 713 N N . TYR A 1 87 ? -1.909 2.463 -9.051 1.00 83.00 87 TYR A N 1
ATOM 714 C CA . TYR A 1 87 ? -1.858 2.066 -7.647 1.00 83.00 87 TYR A CA 1
ATOM 715 C C . TYR A 1 87 ? -2.913 0.994 -7.358 1.00 83.00 87 TYR A C 1
ATOM 717 O O . TYR A 1 87 ? -3.897 0.863 -8.087 1.00 83.00 87 TYR A O 1
ATOM 725 N N . ASN A 1 88 ? -2.720 0.239 -6.276 1.00 82.31 88 ASN A N 1
ATOM 726 C CA . ASN A 1 88 ? -3.730 -0.693 -5.783 1.00 82.31 88 ASN A CA 1
ATOM 727 C C . ASN A 1 88 ? -4.852 0.084 -5.072 1.00 82.31 88 ASN A C 1
ATOM 729 O O . ASN A 1 88 ? -4.626 0.619 -3.986 1.00 82.31 88 ASN A O 1
ATOM 733 N N . LYS A 1 89 ? -6.055 0.116 -5.661 1.00 82.56 89 LYS A N 1
ATOM 734 C CA . LYS A 1 89 ? -7.226 0.830 -5.117 1.00 82.56 89 LYS A CA 1
ATOM 735 C C . LYS A 1 89 ? -7.697 0.296 -3.762 1.00 82.56 89 LYS A C 1
ATOM 737 O O . LYS A 1 89 ? -8.142 1.084 -2.932 1.00 82.56 89 LYS A O 1
ATOM 742 N N . ALA A 1 90 ? -7.570 -1.010 -3.519 1.00 83.44 90 ALA A N 1
ATOM 743 C CA . ALA A 1 90 ? -7.901 -1.603 -2.223 1.00 83.44 90 ALA A CA 1
ATOM 744 C C . ALA A 1 90 ? -6.900 -1.172 -1.135 1.00 83.44 90 ALA A C 1
ATOM 746 O O . ALA A 1 90 ? -7.259 -0.999 0.034 1.00 83.44 90 ALA A O 1
ATOM 747 N N . GLY A 1 91 ? -5.650 -0.938 -1.548 1.00 89.00 91 GLY A N 1
ATOM 748 C CA . GLY A 1 91 ? -4.516 -0.712 -0.667 1.00 89.00 91 GLY A CA 1
ATOM 749 C C . GLY A 1 91 ? -4.073 -1.975 0.066 1.00 89.00 91 GLY A C 1
ATOM 750 O O . GLY A 1 91 ? -4.646 -3.053 -0.067 1.00 89.00 91 GLY A O 1
ATOM 751 N N . MET A 1 92 ? -3.022 -1.828 0.858 1.00 93.31 92 MET A N 1
ATOM 752 C CA . MET A 1 92 ? -2.481 -2.870 1.717 1.00 93.31 92 MET A CA 1
ATOM 753 C C . MET A 1 92 ? -3.000 -2.690 3.134 1.00 93.31 92 MET A C 1
ATOM 755 O O . MET A 1 92 ? -2.743 -1.663 3.764 1.00 93.31 92 MET A O 1
ATOM 759 N N . ARG A 1 93 ? -3.721 -3.699 3.621 1.00 93.38 93 ARG A N 1
ATOM 760 C CA . ARG A 1 93 ? -4.290 -3.741 4.969 1.00 93.38 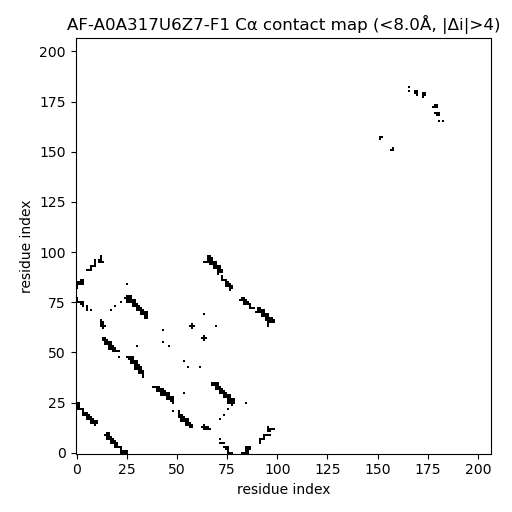93 ARG A CA 1
ATOM 761 C C . ARG A 1 93 ? -3.210 -4.025 6.012 1.00 93.38 93 ARG A C 1
ATOM 763 O O . ARG A 1 93 ? -2.394 -4.924 5.827 1.00 93.38 93 ARG A O 1
ATOM 770 N N . VAL A 1 94 ? -3.262 -3.317 7.135 1.00 92.50 94 VAL A N 1
ATOM 771 C CA . VAL 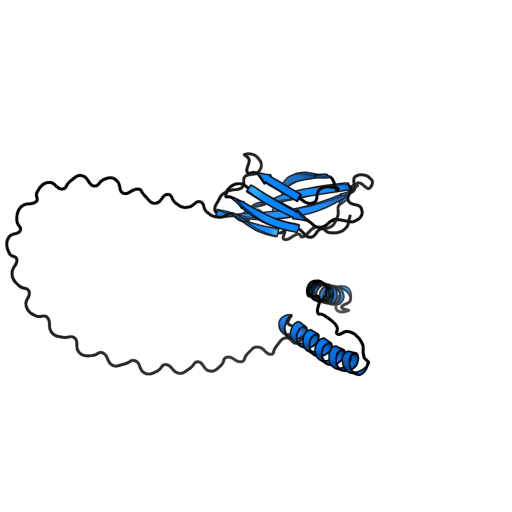A 1 94 ? -2.474 -3.606 8.337 1.00 92.50 94 VAL A CA 1
ATOM 772 C C . VAL A 1 94 ? -3.338 -3.405 9.579 1.00 92.50 94 VAL A C 1
ATOM 774 O O . VAL A 1 94 ? -4.004 -2.381 9.721 1.00 92.50 94 VAL A O 1
ATOM 777 N N . ALA A 1 95 ? -3.332 -4.387 10.476 1.00 92.25 95 ALA A N 1
ATOM 778 C CA . ALA A 1 95 ? -3.946 -4.272 11.793 1.00 92.25 95 ALA A CA 1
ATOM 779 C C . ALA A 1 95 ? -2.869 -3.873 12.808 1.00 92.25 95 ALA A C 1
ATOM 781 O O . ALA A 1 95 ? -1.810 -4.501 12.870 1.00 92.25 95 ALA A O 1
ATOM 782 N N . ILE A 1 96 ? -3.119 -2.817 13.579 1.00 89.88 9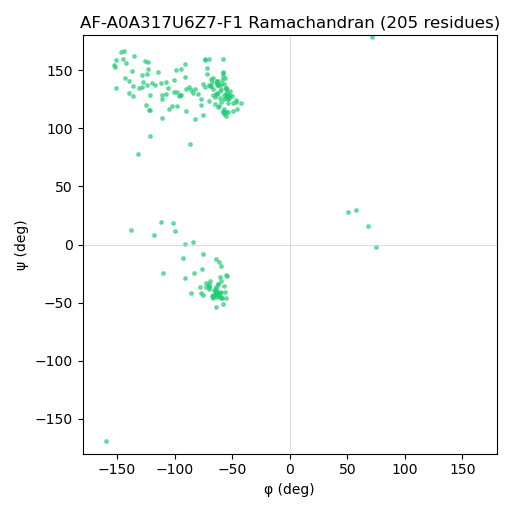6 ILE A N 1
ATOM 783 C CA . ILE A 1 96 ? -2.219 -2.388 14.650 1.00 89.88 96 ILE A CA 1
ATOM 784 C C . ILE A 1 96 ? -2.545 -3.218 15.893 1.00 89.88 96 ILE A C 1
ATOM 786 O O . ILE A 1 96 ? -3.720 -3.304 16.263 1.00 89.88 96 ILE A O 1
ATOM 790 N N . PRO A 1 97 ? -1.549 -3.827 16.561 1.00 86.06 97 PRO A N 1
ATOM 791 C CA . PRO A 1 97 ? -1.808 -4.623 17.753 1.00 86.06 97 PRO A CA 1
ATOM 792 C C . PRO A 1 97 ? -2.513 -3.782 18.826 1.00 86.06 97 PRO A C 1
ATOM 794 O O . PRO A 1 97 ? -2.322 -2.565 18.917 1.00 86.06 97 PRO A O 1
ATOM 797 N N . LYS A 1 98 ? -3.359 -4.423 19.633 1.00 87.38 98 LYS A N 1
ATOM 798 C CA . LYS A 1 98 ? -3.942 -3.787 20.820 1.00 87.38 98 LYS A CA 1
ATOM 799 C C . LYS A 1 98 ? -2.849 -3.632 21.873 1.00 87.38 98 LYS A C 1
ATOM 801 O O . LYS A 1 98 ? -1.961 -4.477 21.967 1.00 87.38 98 LYS A O 1
ATOM 806 N N . LYS A 1 99 ? -2.913 -2.561 22.666 1.00 84.19 99 LYS A N 1
ATOM 807 C CA . LYS A 1 99 ? -2.072 -2.481 23.862 1.00 84.19 99 LYS A CA 1
ATOM 808 C C . LYS A 1 99 ? -2.482 -3.612 24.812 1.00 84.19 99 LYS A C 1
ATOM 810 O O . LYS A 1 99 ? -3.686 -3.854 24.926 1.00 84.19 99 LYS A O 1
ATOM 815 N N . PRO A 1 100 ? -1.531 -4.268 25.495 1.00 78.75 100 PRO A N 1
ATOM 816 C CA . PRO A 1 100 ? -1.858 -5.123 26.622 1.00 78.75 100 PRO A CA 1
ATOM 817 C C . PRO A 1 100 ? -2.693 -4.300 27.601 1.00 78.75 100 PRO A C 1
ATOM 819 O O . PRO A 1 100 ? -2.314 -3.173 27.935 1.00 78.75 100 PRO A O 1
ATOM 822 N N . ALA A 1 101 ? -3.854 -4.818 27.996 1.00 76.81 101 ALA A N 1
ATOM 823 C CA . ALA A 1 101 ? -4.572 -4.238 29.116 1.00 76.81 101 ALA A CA 1
ATOM 824 C C . ALA A 1 101 ? -3.652 -4.353 30.334 1.00 76.81 101 ALA A C 1
ATOM 826 O O . ALA A 1 101 ? -3.061 -5.413 30.547 1.00 76.81 101 ALA A O 1
ATOM 827 N N . ALA A 1 102 ? -3.486 -3.266 31.090 1.00 66.75 102 ALA A N 1
ATOM 828 C CA . ALA A 1 102 ? -2.863 -3.380 32.396 1.00 66.75 102 ALA A CA 1
ATOM 829 C C . ALA A 1 102 ? -3.723 -4.365 33.189 1.00 66.75 102 ALA A C 1
ATOM 831 O O . ALA A 1 102 ? -4.909 -4.112 33.407 1.00 66.75 102 ALA A O 1
ATOM 832 N N . THR A 1 103 ? -3.153 -5.517 33.533 1.00 61.12 103 THR A N 1
ATOM 833 C CA . THR A 1 103 ? -3.761 -6.425 34.496 1.00 61.12 103 THR A CA 1
ATOM 834 C C . THR A 1 103 ? -4.047 -5.582 35.736 1.00 61.12 103 THR A C 1
ATOM 836 O O . THR A 1 103 ? -3.124 -4.890 36.176 1.00 61.12 103 THR A O 1
ATOM 839 N N . PRO A 1 104 ? -5.284 -5.535 36.263 1.00 65.31 104 PRO A N 1
ATOM 840 C CA . PRO A 1 104 ? -5.532 -4.796 37.487 1.00 65.31 104 PRO A CA 1
ATOM 841 C C . PRO A 1 104 ? -4.604 -5.381 38.549 1.00 65.31 104 PRO A C 1
ATOM 843 O O . PRO A 1 104 ? -4.726 -6.550 38.913 1.00 65.31 104 PRO A O 1
ATOM 846 N N . THR A 1 105 ? -3.621 -4.593 38.983 1.00 55.75 105 THR A N 1
ATOM 847 C CA . THR A 1 105 ? -2.842 -4.907 40.173 1.00 55.75 105 THR A CA 1
ATOM 848 C C . THR A 1 105 ? -3.866 -5.048 41.282 1.00 55.75 105 THR A C 1
ATOM 850 O O . THR A 1 105 ? -4.577 -4.081 41.566 1.00 55.75 105 THR A O 1
ATOM 853 N N . ALA A 1 106 ? -4.009 -6.260 41.826 1.00 56.38 106 ALA A N 1
ATOM 854 C CA . ALA A 1 106 ? -4.901 -6.512 42.943 1.00 56.38 106 ALA A CA 1
ATOM 855 C C . ALA A 1 106 ? -4.612 -5.447 44.001 1.00 56.38 106 ALA A C 1
ATOM 857 O O . ALA A 1 106 ? -3.494 -5.345 44.508 1.00 56.38 106 ALA A O 1
ATOM 858 N N . THR A 1 107 ? -5.595 -4.589 44.258 1.00 54.66 107 THR A N 1
ATOM 859 C CA . THR A 1 107 ? -5.540 -3.653 45.372 1.00 54.66 107 THR A CA 1
ATOM 860 C C . THR A 1 107 ? -5.275 -4.500 46.619 1.00 54.66 107 THR A C 1
ATOM 862 O O . THR A 1 107 ? -5.960 -5.519 46.770 1.00 54.66 107 THR A O 1
ATOM 865 N N . PRO A 1 108 ? -4.273 -4.177 47.466 1.00 58.28 108 PRO A N 1
ATOM 866 C CA . PRO A 1 108 ? -4.009 -4.958 48.665 1.00 58.28 108 PRO A CA 1
ATOM 867 C C . PRO A 1 108 ? -5.315 -5.049 49.445 1.00 58.28 108 PRO A C 1
ATOM 869 O O . PRO A 1 108 ? -5.895 -4.040 49.845 1.00 58.28 108 PRO A O 1
ATOM 872 N N . THR A 1 109 ? -5.832 -6.270 49.542 1.00 53.41 109 THR A N 1
ATOM 873 C CA . THR A 1 109 ? -7.058 -6.554 50.274 1.00 53.41 109 THR A CA 1
ATOM 874 C C . THR A 1 109 ? -6.778 -6.180 51.721 1.00 53.41 109 THR A C 1
ATOM 876 O O . THR A 1 109 ? -5.841 -6.714 52.313 1.00 53.41 109 THR A O 1
ATOM 879 N N . ALA A 1 110 ? -7.530 -5.217 52.259 1.00 54.38 110 ALA A N 1
ATOM 880 C CA . ALA A 1 110 ? -7.455 -4.875 53.670 1.00 54.38 110 ALA A CA 1
ATOM 881 C C . ALA A 1 110 ? -7.632 -6.159 54.488 1.00 54.38 110 ALA A C 1
ATOM 883 O O . ALA A 1 110 ? -8.549 -6.944 54.237 1.00 54.38 110 ALA A O 1
ATOM 884 N N . THR A 1 111 ? -6.707 -6.383 55.415 1.00 53.66 111 THR A N 1
ATOM 885 C CA . THR A 1 111 ? -6.667 -7.526 56.323 1.00 53.66 111 THR A CA 1
ATOM 886 C C . THR A 1 111 ? -8.058 -7.749 56.929 1.00 53.66 111 THR A C 1
ATOM 888 O O . THR A 1 111 ? -8.606 -6.807 57.510 1.00 53.66 111 THR A O 1
ATOM 891 N N . PRO A 1 112 ? -8.677 -8.936 56.786 1.00 50.25 112 PRO A N 1
ATOM 892 C CA . PRO A 1 112 ? -10.007 -9.160 57.331 1.00 50.25 112 PRO A CA 1
ATOM 893 C C . PRO A 1 112 ? -9.974 -9.040 58.859 1.00 50.25 112 PRO A C 1
ATOM 895 O O . PRO A 1 112 ? -9.149 -9.654 59.535 1.00 50.25 112 PRO A O 1
ATOM 898 N N . HIS A 1 113 ? -10.894 -8.239 59.392 1.00 56.94 113 HIS A N 1
ATOM 899 C CA . HIS A 1 113 ? -11.233 -8.203 60.812 1.00 56.94 113 HIS A CA 1
ATOM 900 C C . HIS A 1 113 ? -11.736 -9.603 61.232 1.00 56.94 113 HIS A C 1
ATOM 902 O O . HIS A 1 113 ? -12.499 -10.212 60.472 1.00 56.94 113 HIS A O 1
ATOM 908 N N . PRO A 1 114 ? -11.340 -10.144 62.403 1.00 56.19 114 PRO A N 1
ATOM 909 C CA . PRO A 1 114 ? -11.752 -11.476 62.845 1.00 56.19 114 PRO A CA 1
ATOM 910 C C . PRO A 1 114 ? -13.279 -11.602 62.865 1.00 56.19 114 PRO A C 1
ATOM 912 O O . PRO A 1 114 ? -13.972 -10.936 63.631 1.00 56.19 114 PRO A O 1
ATOM 915 N N . THR A 1 115 ? -13.811 -12.455 61.991 1.00 53.53 115 THR A N 1
ATOM 916 C CA . THR A 1 115 ? -15.245 -12.749 61.932 1.00 53.53 115 THR A CA 1
ATOM 917 C C . THR A 1 115 ? -15.562 -13.857 62.933 1.00 53.53 115 THR A C 1
ATOM 919 O O . THR A 1 115 ? -14.847 -14.857 63.012 1.00 53.53 115 THR A O 1
ATOM 922 N N . GLN A 1 116 ? -16.614 -13.653 63.729 1.00 61.16 116 GLN A N 1
ATOM 923 C CA . GLN A 1 116 ? -17.030 -14.565 64.792 1.00 61.16 116 GLN A CA 1
ATOM 924 C C . GLN A 1 116 ? -17.329 -15.979 64.270 1.00 61.16 116 GLN A C 1
ATOM 926 O O . GLN A 1 116 ? -17.854 -16.175 63.174 1.00 61.16 116 GLN A O 1
ATOM 931 N N . LYS A 1 117 ? -16.999 -16.958 65.117 1.00 58.53 117 LYS A N 1
ATOM 932 C CA . LYS A 1 117 ? -17.193 -18.399 64.935 1.00 58.53 117 LYS A CA 1
ATOM 933 C C . LYS A 1 117 ? -18.635 -18.720 64.497 1.00 58.53 117 LYS A C 1
ATOM 935 O O . LYS A 1 117 ? -19.563 -18.414 65.248 1.00 58.53 117 LYS A O 1
ATOM 940 N N . PRO A 1 118 ? -18.855 -19.367 63.338 1.00 54.34 118 PRO A N 1
ATOM 941 C CA . PRO A 1 118 ? -20.195 -19.760 62.929 1.00 54.34 118 PRO A CA 1
ATOM 942 C C . PRO A 1 118 ? -20.744 -20.868 63.839 1.00 54.34 118 PRO A C 1
ATOM 944 O O . PRO A 1 118 ? -20.052 -21.823 64.200 1.00 54.34 118 PRO A O 1
ATOM 947 N N . ARG A 1 119 ? -22.016 -20.712 64.210 1.00 62.16 119 ARG A N 1
ATOM 948 C CA . ARG A 1 119 ? -22.839 -21.711 64.900 1.00 62.16 119 ARG A CA 1
ATOM 949 C C . ARG A 1 119 ? -23.096 -22.897 63.951 1.00 62.16 119 ARG A C 1
ATOM 951 O O . ARG A 1 119 ? -23.321 -22.655 62.768 1.00 62.16 119 ARG A O 1
ATOM 958 N N . PRO A 1 120 ? -23.072 -24.156 64.427 1.00 58.28 120 PRO A N 1
ATOM 959 C CA . PRO A 1 120 ? -23.247 -25.323 63.567 1.00 58.28 120 PRO A CA 1
ATOM 960 C C . PRO A 1 120 ? -24.648 -25.346 62.947 1.00 58.28 120 PRO A C 1
ATOM 962 O O . PRO A 1 120 ? -25.658 -25.355 63.653 1.00 58.28 120 PRO A O 1
ATOM 965 N N . THR A 1 121 ? -24.692 -25.346 61.617 1.00 58.81 121 THR A N 1
ATOM 966 C CA . THR A 1 121 ? -25.914 -25.496 60.822 1.00 58.81 121 THR A CA 1
ATOM 967 C C . THR A 1 121 ? -26.194 -26.981 60.602 1.00 58.81 121 THR A C 1
ATOM 969 O O . THR A 1 121 ? -25.279 -27.751 60.315 1.00 58.81 121 THR A O 1
ATOM 972 N N . ALA A 1 122 ? -27.457 -27.378 60.764 1.00 60.78 122 ALA A N 1
ATOM 973 C CA . ALA A 1 122 ? -27.907 -28.761 60.679 1.00 60.78 122 ALA A CA 1
ATOM 974 C C . ALA A 1 122 ? -27.594 -29.413 59.321 1.00 60.78 122 ALA A C 1
ATOM 976 O O . ALA A 1 122 ? -27.713 -28.799 58.260 1.00 60.78 122 ALA A O 1
ATOM 977 N N . THR A 1 123 ? -27.216 -30.684 59.395 1.00 56.03 123 THR A N 1
ATOM 978 C CA . THR A 1 123 ? -26.865 -31.573 58.289 1.00 56.03 123 THR A CA 1
ATOM 979 C C . THR A 1 123 ? -28.013 -31.673 57.274 1.00 56.03 123 THR A C 1
ATOM 981 O O . THR A 1 123 ? -29.130 -32.023 57.666 1.00 56.03 123 THR A O 1
ATOM 984 N N . PRO A 1 124 ? -27.789 -31.404 55.974 1.00 59.91 124 PRO A N 1
ATOM 985 C CA . PRO A 1 124 ? -28.825 -31.599 54.971 1.00 59.91 124 PRO A CA 1
ATOM 986 C C . PRO A 1 124 ? -29.092 -33.095 54.754 1.00 59.91 124 PRO A C 1
ATOM 988 O O . PRO A 1 124 ? -28.179 -33.918 54.684 1.00 59.91 124 PRO A O 1
ATOM 991 N N . LYS A 1 125 ? -30.379 -33.434 54.649 1.00 67.12 125 LYS A N 1
ATOM 992 C CA . LYS A 1 125 ? -30.893 -34.775 54.350 1.00 67.12 125 LYS A CA 1
ATOM 993 C C . LYS A 1 125 ? -30.443 -35.216 52.942 1.00 67.12 125 LYS A C 1
ATOM 995 O O . LYS A 1 125 ? -30.479 -34.391 52.025 1.00 67.12 125 LYS A O 1
ATOM 1000 N N . PRO A 1 126 ? -30.049 -36.488 52.735 1.00 58.41 126 PRO A N 1
ATOM 1001 C CA . PRO A 1 126 ? -29.586 -36.971 51.437 1.00 58.41 126 PRO A CA 1
ATOM 1002 C C . PRO A 1 126 ? -30.674 -36.806 50.373 1.00 58.41 126 PRO A C 1
ATOM 1004 O O . PRO A 1 126 ? -31.798 -37.288 50.518 1.00 58.41 126 PRO A O 1
ATOM 1007 N N . THR A 1 127 ? -30.326 -36.083 49.310 1.00 60.62 127 THR A N 1
ATOM 1008 C CA . THR A 1 127 ? -31.175 -35.893 48.132 1.00 60.62 127 THR A CA 1
ATOM 1009 C C . THR A 1 127 ? -31.018 -37.107 47.219 1.00 60.62 127 THR A C 1
ATOM 1011 O O . THR A 1 127 ? -29.902 -37.575 46.996 1.00 60.62 127 THR A O 1
ATOM 1014 N N . ALA A 1 128 ? -32.144 -37.639 46.738 1.00 62.66 128 ALA A N 1
ATOM 1015 C CA . ALA A 1 128 ? -32.206 -38.857 45.941 1.00 62.66 128 ALA A CA 1
ATOM 1016 C C . ALA A 1 128 ? -31.347 -38.770 44.669 1.00 62.66 128 ALA A C 1
ATOM 1018 O O . ALA A 1 128 ? -31.333 -37.761 43.963 1.00 62.66 128 ALA A O 1
ATOM 1019 N N . THR A 1 129 ? -30.650 -39.867 44.390 1.00 59.84 129 THR A N 1
ATOM 1020 C CA . THR A 1 129 ? -29.799 -40.070 43.220 1.00 59.84 129 THR A CA 1
ATOM 1021 C C . THR A 1 129 ? -30.608 -39.881 41.929 1.00 59.84 129 THR A C 1
ATOM 1023 O O . THR A 1 129 ? -31.661 -40.508 41.780 1.00 59.84 129 THR A O 1
ATOM 1026 N N . PRO A 1 130 ? -30.155 -39.046 40.976 1.00 58.97 130 PRO A N 1
ATOM 1027 C CA . PRO A 1 130 ? -30.852 -38.888 39.710 1.00 58.97 130 PRO A CA 1
ATOM 1028 C C . PRO A 1 130 ? -30.779 -40.186 38.896 1.00 58.97 130 PRO A C 1
ATOM 1030 O O . PRO A 1 130 ? -29.725 -40.808 38.759 1.00 58.97 130 PRO A O 1
ATOM 1033 N N . LYS A 1 131 ? -31.930 -40.588 38.353 1.00 67.00 131 LYS A N 1
ATOM 1034 C CA . LYS A 1 131 ? -32.079 -41.720 37.433 1.00 67.00 131 LYS A CA 1
ATOM 1035 C C . LYS A 1 131 ? -31.252 -41.462 36.161 1.00 67.00 131 LYS A C 1
ATOM 1037 O O . LYS A 1 131 ? -31.304 -40.344 35.648 1.00 67.00 131 LYS A O 1
ATOM 1042 N N . PRO A 1 132 ? -30.519 -42.456 35.627 1.00 55.62 132 PRO A N 1
ATOM 1043 C CA . PRO A 1 132 ? -29.712 -42.278 34.427 1.00 55.62 132 PRO A CA 1
ATOM 1044 C C . PRO A 1 132 ? -30.591 -41.891 33.234 1.00 55.62 132 PRO A C 1
ATOM 1046 O O . PRO A 1 132 ? -31.495 -42.626 32.830 1.00 55.62 132 PRO A O 1
ATOM 1049 N N . THR A 1 133 ? -30.320 -40.710 32.686 1.00 57.53 133 THR A N 1
ATOM 1050 C CA . THR A 1 133 ? -30.909 -40.226 31.439 1.00 57.53 133 THR A CA 1
ATOM 1051 C C . THR A 1 133 ? -30.413 -41.094 30.286 1.00 57.53 133 THR A C 1
ATOM 1053 O O . THR A 1 133 ? -29.210 -41.319 30.145 1.00 57.53 133 THR A O 1
ATOM 1056 N N . ALA A 1 134 ? -31.346 -41.593 29.474 1.00 59.62 134 ALA A N 1
ATOM 1057 C CA . ALA A 1 134 ? -31.058 -42.439 28.325 1.00 59.62 134 ALA A CA 1
ATOM 1058 C C . ALA A 1 134 ? -30.077 -41.761 27.357 1.00 59.62 134 ALA A C 1
ATOM 1060 O O . ALA A 1 134 ? -30.210 -40.583 27.018 1.00 59.62 134 ALA A O 1
ATOM 1061 N N . THR A 1 135 ? -29.094 -42.538 26.915 1.00 57.22 135 THR A N 1
ATOM 1062 C CA . THR A 1 135 ? -28.076 -42.155 25.941 1.00 57.22 135 THR A CA 1
ATOM 1063 C C . THR A 1 135 ? -28.741 -41.656 24.652 1.00 57.22 135 THR A C 1
ATOM 1065 O O . THR A 1 135 ? -29.617 -42.346 24.120 1.00 57.22 135 THR A O 1
ATOM 1068 N N . PRO A 1 136 ? -28.362 -40.480 24.119 1.00 52.09 136 PRO A N 1
ATOM 1069 C CA . PRO A 1 136 ? -28.926 -39.994 22.870 1.00 52.09 136 PRO A CA 1
ATOM 1070 C C . PRO A 1 136 ? -28.566 -40.951 21.728 1.00 52.09 136 PRO A C 1
ATOM 1072 O O . PRO A 1 136 ? -27.412 -41.343 21.549 1.00 52.09 136 PRO A O 1
ATOM 1075 N N . LYS A 1 137 ? -29.587 -41.332 20.958 1.00 60.41 137 LYS A N 1
ATOM 1076 C CA . LYS A 1 137 ? -29.465 -42.128 19.734 1.00 60.41 137 LYS A CA 1
ATOM 1077 C C . LYS A 1 137 ? -28.495 -41.425 18.767 1.00 60.41 137 LYS A C 1
ATOM 1079 O O . LYS A 1 137 ? -28.635 -40.214 18.589 1.00 60.41 137 LYS A O 1
ATOM 1084 N N . PRO A 1 138 ? -27.548 -42.140 18.129 1.00 50.75 138 PRO A N 1
ATOM 1085 C CA . PRO A 1 138 ? -26.591 -41.529 17.219 1.00 50.75 138 PRO A CA 1
ATOM 1086 C C . PRO A 1 138 ? -27.326 -40.801 16.097 1.00 50.75 138 PRO A C 1
ATOM 1088 O O . PRO A 1 138 ? -28.061 -41.401 15.307 1.00 50.75 138 PRO A O 1
ATOM 1091 N N . THR A 1 139 ? -27.146 -39.485 16.059 1.00 51.88 139 THR A N 1
ATOM 1092 C CA . THR A 1 139 ? -27.646 -38.632 14.991 1.00 51.88 139 THR A CA 1
ATOM 1093 C C . THR A 1 139 ? -27.005 -39.092 13.689 1.00 51.88 139 THR A C 1
ATOM 1095 O O . THR A 1 139 ? -25.784 -39.238 13.604 1.00 51.88 139 THR A O 1
ATOM 1098 N N . GLN A 1 140 ? -27.839 -39.372 12.687 1.00 55.09 140 GLN A N 1
ATOM 1099 C CA . GLN A 1 140 ? -27.388 -39.854 11.388 1.00 55.09 140 GLN A CA 1
ATOM 1100 C C . GLN A 1 140 ? -26.345 -38.900 10.802 1.00 55.09 140 GLN A C 1
ATOM 1102 O O . GLN A 1 140 ? -26.536 -37.682 10.773 1.00 55.09 140 GLN A O 1
ATOM 1107 N N . LYS A 1 141 ? -25.238 -39.488 10.339 1.00 51.75 141 LYS A N 1
ATOM 1108 C CA . LYS A 1 141 ? -24.177 -38.818 9.589 1.00 51.75 141 LYS A CA 1
ATOM 1109 C C . LYS A 1 141 ? -24.826 -37.965 8.489 1.00 51.75 141 LYS A C 1
ATOM 1111 O O . LYS A 1 141 ? -25.593 -38.523 7.701 1.00 51.75 141 LYS A O 1
ATOM 1116 N N . PRO A 1 142 ? -24.555 -36.649 8.419 1.00 44.81 142 PRO A N 1
ATOM 1117 C CA . PRO A 1 142 ? -25.098 -35.824 7.354 1.00 44.81 142 PRO A CA 1
ATOM 1118 C C . PRO A 1 142 ? -24.692 -36.437 6.014 1.00 44.81 142 PRO A C 1
ATOM 1120 O O . PRO A 1 142 ? -23.517 -36.729 5.773 1.00 44.81 142 PRO A O 1
ATOM 1123 N N . LYS A 1 143 ? -25.697 -36.688 5.171 1.00 49.53 143 LYS A N 1
ATOM 1124 C CA . LYS A 1 143 ? -25.515 -37.079 3.774 1.00 49.53 143 LYS A CA 1
ATOM 1125 C C . LYS A 1 143 ? -24.539 -36.073 3.153 1.00 49.53 143 LYS A C 1
ATOM 1127 O O . LYS A 1 143 ? -24.773 -34.877 3.332 1.00 49.53 143 LYS A O 1
ATOM 1132 N N . PRO A 1 144 ? -23.448 -36.508 2.493 1.00 43.16 144 PRO A N 1
ATOM 1133 C CA . PRO A 1 144 ? -22.511 -35.587 1.873 1.00 43.16 144 PRO A CA 1
ATOM 1134 C C . PRO A 1 144 ? -23.295 -34.701 0.913 1.00 43.16 144 PRO A C 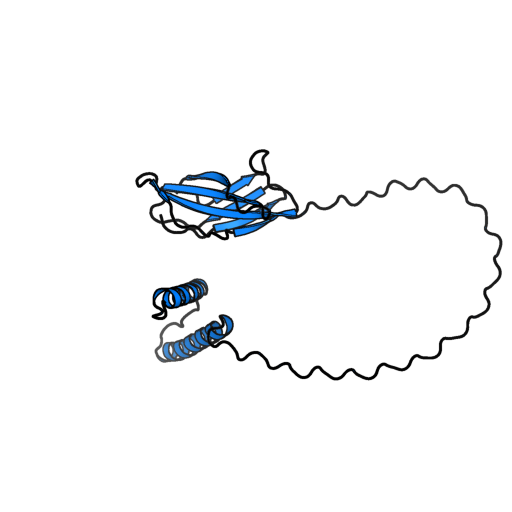1
ATOM 1136 O O . PRO A 1 144 ? -23.841 -35.170 -0.087 1.00 43.16 144 PRO A O 1
ATOM 1139 N N . THR A 1 145 ? -23.408 -33.427 1.274 1.00 43.59 145 THR A N 1
ATOM 1140 C CA . THR A 1 145 ? -23.848 -32.384 0.362 1.00 43.59 145 THR A CA 1
ATOM 1141 C C . THR A 1 145 ? -22.944 -32.490 -0.853 1.00 43.59 145 THR A C 1
ATOM 1143 O O . THR A 1 145 ? -21.721 -32.519 -0.688 1.00 43.59 145 THR A O 1
ATOM 1146 N N . ALA A 1 146 ? -23.542 -32.625 -2.039 1.00 39.38 146 ALA A N 1
ATOM 1147 C CA . ALA A 1 146 ? -22.810 -32.690 -3.292 1.00 39.38 146 ALA A CA 1
ATOM 1148 C C . ALA A 1 146 ? -21.752 -31.586 -3.281 1.00 39.38 146 ALA A C 1
ATOM 1150 O O . ALA A 1 146 ? -22.071 -30.403 -3.139 1.00 39.38 146 ALA A O 1
ATOM 1151 N N . THR A 1 147 ? -20.486 -31.998 -3.318 1.00 47.47 147 THR A N 1
ATOM 1152 C CA . THR A 1 147 ? -19.381 -31.070 -3.507 1.00 47.47 147 THR A CA 1
ATOM 1153 C C . THR A 1 147 ? -19.702 -30.299 -4.783 1.00 47.47 147 THR A C 1
ATOM 1155 O O . THR A 1 147 ? -20.038 -30.952 -5.776 1.00 47.47 147 THR A O 1
ATOM 1158 N N . PRO A 1 148 ? -19.690 -28.952 -4.770 1.00 47.03 148 PRO A N 1
ATOM 1159 C CA . PRO A 1 148 ? -19.887 -28.204 -6.000 1.00 47.03 148 PRO A CA 1
ATOM 1160 C C . PRO A 1 148 ? -18.898 -28.751 -7.022 1.00 47.03 148 PRO A C 1
ATOM 1162 O O . PRO A 1 148 ? -17.732 -28.975 -6.683 1.00 47.03 148 PRO A O 1
ATOM 1165 N N . THR A 1 149 ? -19.385 -29.033 -8.229 1.00 45.84 149 THR A N 1
ATOM 1166 C CA . THR A 1 149 ? -18.546 -29.413 -9.363 1.00 45.84 149 THR A CA 1
ATOM 1167 C C . THR A 1 149 ? -17.323 -28.492 -9.362 1.00 45.84 149 THR A C 1
ATOM 1169 O O . THR A 1 149 ? -17.522 -27.273 -9.334 1.00 45.84 149 THR A O 1
ATOM 1172 N N . PRO A 1 150 ? -16.086 -29.024 -9.278 1.00 46.09 150 PRO A N 1
ATOM 1173 C CA . PRO A 1 150 ? -14.894 -28.195 -9.239 1.00 46.09 150 PRO A CA 1
ATOM 1174 C C . PRO A 1 150 ? -14.921 -27.262 -10.440 1.00 46.09 150 PRO A C 1
ATOM 1176 O O . PRO A 1 150 ? -15.009 -27.724 -11.575 1.00 46.09 150 PRO A O 1
ATOM 1179 N N . ASP A 1 151 ? -14.888 -25.959 -10.177 1.00 50.03 151 ASP A N 1
ATOM 1180 C CA . ASP A 1 151 ? -14.637 -24.973 -11.216 1.00 50.03 151 ASP A CA 1
ATOM 1181 C C . ASP A 1 151 ? -13.266 -25.323 -11.827 1.00 50.03 151 ASP A C 1
ATOM 1183 O O . ASP A 1 151 ? -12.269 -25.300 -11.087 1.00 50.03 151 ASP A O 1
ATOM 1187 N N . PRO A 1 152 ? -13.194 -25.730 -13.112 1.00 54.50 152 PRO A N 1
ATOM 1188 C CA . PRO A 1 152 ? -11.947 -26.169 -13.735 1.00 54.50 152 PRO A CA 1
ATOM 1189 C C . PRO A 1 152 ? -10.871 -25.072 -13.728 1.00 54.50 152 PRO A C 1
ATOM 1191 O O . PRO A 1 152 ? -9.685 -25.392 -13.800 1.00 54.50 152 PRO A O 1
ATOM 1194 N N . ASP A 1 153 ? -11.266 -23.807 -13.540 1.00 57.66 153 ASP A N 1
ATOM 1195 C CA . ASP A 1 153 ? -10.381 -22.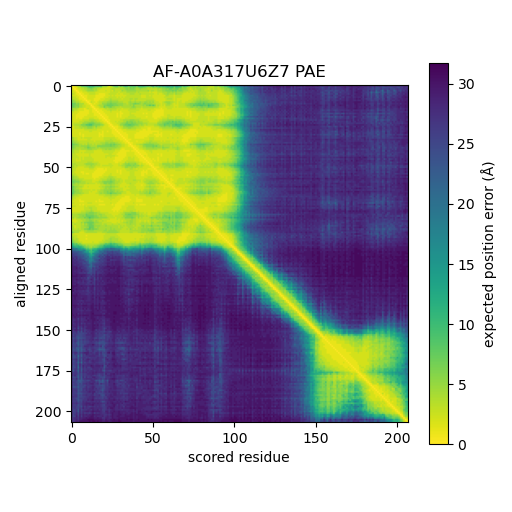645 -13.438 1.00 57.66 153 ASP A CA 1
ATOM 1196 C C . ASP A 1 153 ? -10.118 -22.191 -11.989 1.00 57.66 153 ASP A C 1
ATOM 1198 O O . ASP A 1 153 ? -9.540 -21.123 -11.738 1.00 57.66 153 ASP A O 1
ATOM 1202 N N . SER A 1 154 ? -10.501 -22.997 -10.993 1.00 62.28 154 SER A N 1
ATOM 1203 C CA . SER A 1 154 ? -10.183 -22.708 -9.597 1.00 62.28 154 SER A CA 1
ATOM 1204 C C . SER A 1 154 ? -8.660 -22.628 -9.394 1.00 62.28 154 SER A C 1
ATOM 1206 O O . SER A 1 154 ? -7.932 -23.535 -9.813 1.00 62.28 154 SER A O 1
ATOM 1208 N N . PRO A 1 155 ? -8.132 -21.604 -8.688 1.00 65.44 155 PRO A N 1
ATOM 1209 C CA . PRO A 1 155 ? -6.688 -21.413 -8.502 1.00 65.44 155 PRO A CA 1
ATOM 1210 C C . PRO A 1 155 ? -5.950 -22.626 -7.917 1.00 65.44 155 PRO A C 1
ATOM 1212 O O . PRO A 1 155 ? -4.752 -22.799 -8.141 1.00 65.44 155 PRO A O 1
ATOM 1215 N N . SER A 1 156 ? -6.656 -23.459 -7.150 1.00 68.00 156 SER A N 1
ATOM 1216 C CA . SER A 1 156 ? -6.124 -24.697 -6.582 1.00 68.00 156 SER A CA 1
ATOM 1217 C C . SER A 1 156 ? -5.945 -25.800 -7.626 1.00 68.00 156 SER A C 1
ATOM 1219 O O . SER A 1 156 ? -4.958 -26.528 -7.552 1.00 68.00 156 SER A O 1
ATOM 1221 N N . GLU A 1 157 ? -6.846 -25.906 -8.603 1.00 74.19 157 GLU A N 1
ATOM 1222 C CA . GLU A 1 157 ? -6.797 -26.922 -9.661 1.00 74.19 157 GLU A CA 1
ATOM 1223 C C . GLU A 1 157 ? -5.747 -26.554 -10.715 1.00 74.19 157 GLU A C 1
ATOM 1225 O O . GLU A 1 157 ? -4.910 -27.382 -11.074 1.00 74.19 157 GLU A O 1
ATOM 1230 N N . VAL A 1 158 ? -5.683 -25.271 -11.087 1.00 71.31 158 VAL A N 1
ATOM 1231 C CA . VAL A 1 158 ? -4.637 -24.717 -11.962 1.00 71.31 158 VAL A CA 1
ATOM 1232 C C . VAL A 1 158 ? -3.241 -24.976 -11.385 1.00 71.31 158 VAL A C 1
ATOM 1234 O O . VAL A 1 158 ? -2.326 -25.372 -12.104 1.00 71.31 158 VAL A O 1
ATOM 1237 N N . ARG A 1 159 ? -3.064 -24.826 -10.065 1.00 76.75 159 ARG A N 1
ATOM 1238 C CA . ARG A 1 159 ? -1.779 -25.118 -9.414 1.00 76.75 159 ARG A CA 1
ATOM 1239 C C . ARG A 1 159 ? -1.402 -26.600 -9.492 1.00 76.75 159 ARG A C 1
ATOM 1241 O O . ARG A 1 159 ? -0.233 -26.901 -9.715 1.00 76.75 159 ARG A O 1
ATOM 1248 N N . LYS A 1 160 ? -2.361 -27.520 -9.331 1.00 80.31 160 LYS A N 1
ATOM 1249 C CA . LYS A 1 160 ? -2.101 -28.964 -9.477 1.00 80.31 160 LYS A CA 1
ATOM 1250 C C . LYS A 1 160 ? -1.650 -29.303 -10.900 1.00 80.31 160 LYS A C 1
ATOM 1252 O O . LYS A 1 160 ? -0.661 -30.011 -11.060 1.00 80.31 160 LYS A O 1
ATOM 1257 N N . GLN A 1 161 ? -2.315 -28.741 -11.911 1.00 78.25 161 GLN A N 1
ATOM 1258 C CA . GLN A 1 161 ? -1.962 -28.959 -13.318 1.00 78.25 161 GLN A CA 1
ATOM 1259 C C . GLN A 1 161 ? -0.562 -28.416 -13.653 1.00 78.25 161 GLN A C 1
ATOM 1261 O O . GLN A 1 161 ? 0.216 -29.092 -14.321 1.00 78.25 161 GLN A O 1
ATOM 1266 N N . ILE A 1 162 ? -0.189 -27.240 -13.131 1.00 81.12 162 ILE A N 1
ATOM 1267 C CA . ILE A 1 162 ? 1.166 -26.681 -13.298 1.00 81.12 162 ILE A CA 1
ATOM 1268 C C . ILE A 1 162 ? 2.229 -27.629 -12.724 1.00 81.12 162 ILE A C 1
ATOM 1270 O O . ILE A 1 162 ? 3.232 -27.909 -13.383 1.00 81.12 162 ILE A O 1
ATOM 1274 N N . GLN A 1 163 ? 2.004 -28.164 -11.521 1.00 78.88 163 GLN A N 1
ATOM 1275 C CA . GLN A 1 163 ? 2.939 -29.104 -10.896 1.00 78.88 163 GLN A CA 1
ATOM 1276 C C . GLN A 1 163 ? 3.070 -30.408 -11.688 1.00 78.88 163 GLN A C 1
ATOM 1278 O O . GLN A 1 163 ? 4.168 -30.956 -11.806 1.00 78.88 163 GLN A O 1
ATOM 1283 N N . GLU A 1 164 ? 1.975 -30.884 -12.275 1.00 85.69 164 GLU A N 1
ATOM 1284 C CA . GLU A 1 164 ? 1.971 -32.071 -13.122 1.00 85.69 164 GLU A CA 1
ATOM 1285 C C . GLU A 1 164 ? 2.749 -31.856 -14.434 1.00 85.69 164 GLU A C 1
ATOM 1287 O O . GLU A 1 164 ? 3.606 -32.670 -14.787 1.00 85.69 164 GLU A O 1
ATOM 1292 N N . VAL A 1 165 ? 2.561 -30.717 -15.107 1.00 84.31 165 VAL A N 1
ATOM 1293 C CA . VAL A 1 165 ? 3.326 -30.364 -16.316 1.00 84.31 165 VAL A CA 1
ATOM 1294 C C . VAL A 1 165 ? 4.823 -30.241 -16.015 1.00 84.31 165 VAL A C 1
ATOM 1296 O O . VAL A 1 165 ? 5.651 -30.749 -16.777 1.00 84.31 165 VAL A O 1
ATOM 1299 N N . ILE A 1 166 ? 5.197 -29.619 -14.892 1.00 82.62 166 ILE A N 1
ATOM 1300 C CA . ILE A 1 166 ? 6.602 -29.511 -14.466 1.00 82.62 166 ILE A CA 1
ATOM 1301 C C . ILE A 1 166 ? 7.193 -30.900 -14.199 1.00 82.62 166 ILE A C 1
ATOM 1303 O O . ILE A 1 166 ? 8.318 -31.179 -14.617 1.00 82.62 166 ILE A O 1
ATOM 1307 N N . LYS A 1 167 ? 6.435 -31.796 -13.557 1.00 85.62 167 LYS A N 1
ATOM 1308 C CA . LYS A 1 167 ? 6.861 -33.174 -13.291 1.00 85.62 167 LYS A CA 1
ATOM 1309 C C . LYS A 1 167 ? 7.199 -33.917 -14.586 1.00 85.62 167 LYS A C 1
ATOM 1311 O O . LYS A 1 167 ? 8.300 -34.459 -14.689 1.00 85.62 167 LYS A O 1
ATOM 1316 N N . TYR A 1 168 ? 6.310 -33.904 -15.580 1.00 85.81 168 TYR A N 1
ATOM 1317 C CA . TYR A 1 168 ? 6.574 -34.555 -16.871 1.00 85.81 168 TYR A CA 1
ATOM 1318 C C . TYR A 1 168 ? 7.714 -33.878 -17.640 1.00 85.81 168 TYR A C 1
ATOM 1320 O O . TYR A 1 168 ? 8.584 -34.551 -18.194 1.00 85.81 168 TYR A O 1
ATOM 1328 N N . THR A 1 169 ? 7.783 -32.547 -17.602 1.00 83.81 169 THR A N 1
ATOM 1329 C CA . THR A 1 169 ? 8.875 -31.788 -18.229 1.00 83.81 169 THR A CA 1
ATOM 1330 C C . THR A 1 169 ? 10.232 -32.173 -17.637 1.00 83.81 169 THR A C 1
ATOM 1332 O O . THR A 1 169 ? 11.206 -32.344 -18.369 1.00 83.81 169 THR A O 1
ATOM 1335 N N . ASN A 1 170 ? 10.305 -32.369 -16.321 1.00 84.38 170 ASN A N 1
ATOM 1336 C CA . ASN A 1 170 ? 11.533 -32.772 -15.642 1.00 84.38 170 ASN A CA 1
ATOM 1337 C C . ASN A 1 170 ? 11.933 -34.211 -15.963 1.00 84.38 170 ASN A C 1
ATOM 1339 O O . ASN A 1 170 ? 13.120 -34.467 -16.136 1.00 84.38 170 ASN A O 1
ATOM 1343 N N . GLN A 1 171 ? 10.974 -35.125 -16.129 1.00 78.38 171 GLN A N 1
ATOM 1344 C CA . GLN A 1 171 ? 11.263 -36.486 -16.595 1.00 78.38 171 GLN A CA 1
ATOM 1345 C C . GLN A 1 171 ? 11.931 -36.482 -17.976 1.00 78.38 171 GLN A C 1
ATOM 1347 O O . GLN A 1 171 ? 12.946 -37.150 -18.172 1.00 78.38 171 GLN A O 1
ATOM 1352 N N . VAL A 1 172 ? 11.415 -35.685 -18.917 1.00 81.81 172 VAL A N 1
ATOM 1353 C CA . VAL A 1 172 ? 12.002 -35.554 -20.260 1.00 81.81 172 VAL A CA 1
ATOM 1354 C C . VAL A 1 172 ? 13.374 -34.881 -20.193 1.00 81.81 172 VAL A C 1
ATOM 1356 O O . VAL A 1 172 ? 14.331 -35.365 -20.790 1.00 81.81 172 VAL A O 1
ATOM 1359 N N . ARG A 1 173 ? 13.518 -33.803 -19.417 1.00 83.31 173 ARG A N 1
ATOM 1360 C CA . ARG A 1 173 ? 14.800 -33.096 -19.278 1.00 83.31 173 ARG A CA 1
ATOM 1361 C C . ARG A 1 173 ? 15.895 -33.972 -18.687 1.00 83.31 173 ARG A C 1
ATOM 1363 O O . ARG A 1 173 ? 16.993 -33.972 -19.227 1.00 83.31 173 ARG A O 1
ATOM 1370 N N . ILE A 1 174 ? 15.587 -34.760 -17.659 1.00 78.81 174 ILE A N 1
ATOM 1371 C CA . ILE A 1 174 ? 16.536 -35.709 -17.062 1.00 78.81 174 ILE A CA 1
ATOM 1372 C C . ILE A 1 174 ? 16.927 -36.788 -18.079 1.00 78.81 174 ILE A C 1
ATOM 1374 O O . ILE A 1 174 ? 18.110 -37.085 -18.220 1.00 78.81 174 ILE A O 1
ATOM 1378 N N . LYS A 1 175 ? 15.966 -37.315 -18.853 1.00 82.81 175 LYS A N 1
ATOM 1379 C CA . LYS A 1 175 ? 16.238 -38.285 -19.930 1.00 82.81 175 LYS A CA 1
ATOM 1380 C C . LYS A 1 175 ? 17.182 -37.727 -21.005 1.00 82.81 175 LYS A C 1
ATOM 1382 O O . LYS A 1 175 ? 17.958 -38.481 -21.581 1.00 82.81 175 LYS A O 1
ATOM 1387 N N . HIS A 1 176 ? 17.142 -36.419 -21.247 1.00 80.44 176 HIS A N 1
ATOM 1388 C CA . HIS A 1 176 ? 18.008 -35.718 -22.199 1.00 80.44 176 HIS A CA 1
ATOM 1389 C C . HIS A 1 176 ? 19.181 -34.966 -21.532 1.00 80.44 176 HIS A C 1
ATOM 1391 O O . HIS A 1 176 ? 19.758 -34.069 -22.144 1.00 80.44 176 HIS A O 1
ATOM 1397 N N . GLY A 1 177 ? 19.539 -35.295 -20.282 1.00 79.00 177 GLY A N 1
ATOM 1398 C CA . GLY A 1 177 ? 20.722 -34.748 -19.596 1.00 79.00 177 GLY A CA 1
ATOM 1399 C C . GLY A 1 177 ? 20.655 -33.255 -19.245 1.00 79.00 177 GLY A C 1
ATOM 1400 O O . GLY A 1 177 ? 21.675 -32.638 -18.953 1.00 79.00 177 GLY A O 1
ATOM 1401 N N . SER A 1 178 ? 19.466 -32.655 -19.280 1.00 81.88 178 SER A N 1
ATOM 1402 C CA . SER A 1 178 ? 19.225 -31.247 -18.960 1.00 81.88 178 SER A CA 1
ATOM 1403 C C . SER A 1 178 ? 18.805 -31.052 -17.504 1.00 81.88 178 SER A C 1
ATOM 1405 O O . SER A 1 178 ? 18.144 -31.901 -16.904 1.00 81.88 178 SER A O 1
ATOM 1407 N N . ALA A 1 179 ? 19.129 -29.885 -16.944 1.00 80.06 179 ALA A N 1
ATOM 1408 C CA . ALA A 1 179 ? 18.755 -29.538 -15.577 1.00 80.06 179 ALA A CA 1
ATOM 1409 C C . ALA A 1 179 ? 17.218 -29.454 -15.390 1.00 80.06 179 ALA A C 1
ATOM 1411 O O . ALA A 1 179 ? 16.509 -28.936 -16.268 1.00 80.06 179 ALA A O 1
ATOM 1412 N N . PRO A 1 180 ? 16.688 -29.927 -14.245 1.00 79.06 180 PRO A N 1
ATOM 1413 C CA . PRO A 1 180 ? 15.259 -29.891 -13.959 1.00 79.06 180 PRO A CA 1
ATOM 1414 C C . PRO A 1 180 ? 14.747 -28.452 -13.800 1.00 79.06 180 PRO A C 1
ATOM 1416 O O . PRO A 1 180 ? 15.416 -27.576 -13.254 1.00 79.06 180 PRO A O 1
ATOM 1419 N N . VAL A 1 181 ? 13.527 -28.214 -14.275 1.00 84.19 181 VAL A N 1
ATOM 1420 C CA . VAL A 1 181 ? 12.751 -26.996 -14.027 1.00 84.19 181 VAL A CA 1
ATOM 1421 C C . VAL A 1 181 ? 12.421 -26.913 -12.542 1.00 84.19 181 VAL A C 1
ATOM 1423 O O . VAL A 1 181 ? 11.830 -27.836 -11.977 1.00 84.19 181 VAL A O 1
ATOM 1426 N N . VAL A 1 182 ? 12.758 -25.777 -11.936 1.00 78.31 182 VAL A N 1
ATOM 1427 C CA . VAL A 1 182 ? 12.364 -25.416 -10.571 1.00 78.31 182 VAL A CA 1
ATOM 1428 C C . VAL A 1 182 ? 11.188 -24.445 -10.644 1.00 78.31 182 VAL A C 1
ATOM 1430 O O . VAL A 1 182 ? 11.237 -23.469 -11.395 1.00 78.31 182 VAL A O 1
ATOM 1433 N N . GLU A 1 183 ? 10.136 -24.717 -9.871 1.00 73.31 183 GLU A N 1
ATOM 1434 C CA . GLU A 1 183 ? 8.947 -23.861 -9.796 1.00 73.31 183 GLU A CA 1
ATOM 1435 C C . GLU A 1 183 ? 9.321 -22.475 -9.249 1.00 73.31 183 GLU A C 1
ATOM 1437 O O . GLU A 1 183 ? 10.076 -22.343 -8.280 1.00 73.31 183 GLU A O 1
ATOM 1442 N N . ASN A 1 184 ? 8.774 -21.425 -9.861 1.00 76.81 184 ASN A N 1
ATOM 1443 C CA . ASN A 1 184 ? 8.905 -20.067 -9.361 1.00 76.81 184 ASN A CA 1
ATOM 1444 C C . ASN A 1 184 ? 7.514 -19.506 -9.094 1.00 76.81 184 ASN A C 1
ATOM 1446 O O . ASN A 1 184 ? 6.905 -18.867 -9.951 1.00 76.81 184 ASN A O 1
ATOM 1450 N N . GLU A 1 185 ? 7.068 -19.647 -7.847 1.00 71.50 185 GLU A N 1
ATOM 1451 C CA . GLU A 1 185 ? 5.727 -19.238 -7.435 1.00 71.50 185 GLU A CA 1
ATOM 1452 C C . GLU A 1 185 ? 5.401 -17.765 -7.744 1.00 71.50 185 GLU A C 1
ATOM 1454 O O . GLU A 1 185 ? 4.238 -17.369 -7.825 1.00 71.50 185 GLU A O 1
ATOM 1459 N N . ALA A 1 186 ? 6.407 -16.886 -7.830 1.00 69.88 186 ALA A N 1
ATOM 1460 C CA . ALA A 1 186 ? 6.175 -15.486 -8.177 1.00 69.88 186 ALA A CA 1
ATOM 1461 C C . ALA A 1 186 ? 5.812 -15.311 -9.658 1.00 69.88 186 ALA A C 1
ATOM 1463 O O . ALA A 1 186 ? 5.028 -14.414 -9.980 1.00 69.88 186 ALA A O 1
ATOM 1464 N N . LEU A 1 187 ? 6.369 -16.159 -10.519 1.00 71.44 187 LEU A N 1
ATOM 1465 C CA . LEU A 1 187 ? 6.116 -16.211 -11.953 1.00 71.44 187 LEU A CA 1
ATOM 1466 C C . LEU A 1 187 ? 4.751 -16.848 -12.226 1.00 71.44 187 LEU A C 1
ATOM 1468 O O . LEU A 1 187 ? 3.946 -16.249 -12.936 1.00 71.44 187 LEU A O 1
ATOM 1472 N N . ASP A 1 188 ? 4.427 -17.938 -11.531 1.00 70.50 188 ASP A N 1
ATOM 1473 C CA . ASP A 1 188 ? 3.145 -18.642 -11.673 1.00 70.50 188 ASP A CA 1
ATOM 1474 C C . ASP A 1 188 ? 1.967 -17.787 -11.189 1.00 70.50 188 ASP A C 1
ATOM 1476 O O . ASP A 1 188 ? 0.962 -17.621 -11.883 1.00 70.50 188 ASP A O 1
ATOM 1480 N N . ARG A 1 189 ? 2.120 -17.111 -10.039 1.00 70.06 189 ARG A N 1
ATOM 1481 C CA . ARG A 1 189 ? 1.127 -16.120 -9.580 1.00 70.06 189 ARG A CA 1
ATOM 1482 C C . ARG A 1 189 ? 0.996 -14.943 -10.547 1.00 70.06 189 ARG A C 1
ATOM 1484 O O . ARG A 1 189 ? -0.085 -14.373 -10.674 1.00 70.06 189 ARG A O 1
ATOM 1491 N N . GLY A 1 190 ? 2.090 -14.544 -11.196 1.00 69.75 190 GLY A N 1
ATOM 1492 C CA . GLY A 1 190 ? 2.084 -13.488 -12.206 1.00 69.75 190 GLY A CA 1
ATOM 1493 C C . GLY A 1 190 ? 1.307 -13.891 -13.458 1.00 69.75 190 GLY A C 1
ATOM 1494 O O . GLY A 1 190 ? 0.479 -13.115 -13.938 1.00 69.75 190 GLY A O 1
ATOM 1495 N N . ALA A 1 191 ? 1.531 -15.113 -13.939 1.00 73.44 191 ALA A N 1
ATOM 1496 C CA . ALA A 1 191 ? 0.841 -15.688 -15.086 1.00 73.44 191 ALA A CA 1
ATOM 1497 C C . ALA A 1 191 ? -0.665 -15.838 -14.825 1.00 73.44 191 ALA A C 1
ATOM 1499 O O . ALA A 1 191 ? -1.464 -15.386 -15.643 1.00 73.44 191 ALA A O 1
ATOM 1500 N N . ALA A 1 192 ? -1.063 -16.344 -13.652 1.00 68.88 192 ALA A N 1
ATOM 1501 C CA . ALA A 1 192 ? -2.474 -16.510 -13.289 1.00 68.88 192 ALA A CA 1
ATOM 1502 C C . ALA A 1 192 ? -3.254 -15.179 -13.271 1.00 68.88 192 ALA A C 1
ATOM 1504 O O . ALA A 1 192 ? -4.374 -15.091 -13.773 1.00 68.88 192 ALA A O 1
ATOM 1505 N N . VAL A 1 193 ? -2.651 -14.107 -12.741 1.00 68.31 193 VAL A N 1
ATOM 1506 C CA . VAL A 1 193 ? -3.263 -12.764 -12.768 1.00 68.31 193 VAL A CA 1
ATOM 1507 C C . VAL A 1 193 ? -3.411 -12.266 -14.203 1.00 68.31 193 VAL A C 1
ATOM 1509 O O . VAL A 1 193 ? -4.449 -11.710 -14.562 1.00 68.31 193 VAL A O 1
ATOM 1512 N N . ARG A 1 194 ? -2.385 -12.476 -15.034 1.00 75.56 194 ARG A N 1
ATOM 1513 C CA . ARG A 1 194 ? -2.381 -11.991 -16.413 1.00 75.56 194 ARG A CA 1
ATOM 1514 C C . ARG A 1 194 ? -3.376 -12.738 -17.298 1.00 75.56 194 ARG A C 1
ATOM 1516 O O . ARG A 1 194 ? -4.034 -12.096 -18.110 1.00 75.56 194 ARG A O 1
ATOM 1523 N N . ALA A 1 195 ? -3.524 -14.046 -17.105 1.00 67.94 195 ALA A N 1
ATOM 1524 C CA . ALA A 1 195 ? -4.508 -14.865 -17.806 1.00 67.94 195 ALA A CA 1
ATOM 1525 C C . ALA A 1 195 ? -5.938 -14.351 -17.563 1.00 67.94 195 ALA A C 1
ATOM 1527 O O . ALA A 1 195 ? -6.680 -14.112 -18.514 1.00 67.94 195 ALA A O 1
ATOM 1528 N N . LYS A 1 196 ? -6.285 -14.047 -16.304 1.00 67.62 196 LYS A N 1
ATOM 1529 C CA . LYS A 1 196 ? -7.599 -13.485 -15.954 1.00 67.62 196 LYS A CA 1
ATOM 1530 C C . LYS A 1 196 ? -7.846 -12.108 -16.581 1.00 67.62 196 LYS A C 1
ATOM 1532 O O . LYS A 1 196 ? -8.947 -11.830 -17.046 1.00 67.62 196 LYS A O 1
ATOM 1537 N N . GLU A 1 197 ? -6.828 -11.247 -16.622 1.00 66.69 197 GLU A N 1
ATOM 1538 C CA . GLU A 1 197 ? -6.929 -9.938 -17.285 1.00 66.69 197 GLU A CA 1
ATOM 1539 C C . GLU A 1 197 ? -7.153 -10.053 -18.798 1.00 66.69 197 GLU A C 1
ATOM 1541 O O . GLU A 1 197 ? -7.881 -9.237 -19.364 1.00 66.69 197 GLU A O 1
ATOM 1546 N N . ILE A 1 198 ? -6.519 -11.031 -19.452 1.00 68.62 198 ILE A N 1
ATOM 1547 C CA . ILE A 1 198 ? -6.681 -11.286 -20.888 1.00 68.62 198 ILE A CA 1
ATOM 1548 C C . ILE A 1 198 ? -8.105 -11.772 -21.165 1.00 68.62 198 ILE A C 1
ATOM 1550 O O . ILE A 1 198 ? -8.763 -11.211 -22.035 1.00 68.62 198 ILE A O 1
ATOM 1554 N N . TYR A 1 199 ? -8.620 -12.708 -20.366 1.00 66.00 199 TYR A N 1
ATOM 1555 C CA . TYR A 1 199 ? -9.997 -13.186 -20.498 1.00 66.00 199 TYR A CA 1
ATOM 1556 C C . TYR A 1 199 ? -11.021 -12.040 -20.433 1.00 66.00 199 TYR A C 1
ATOM 1558 O O . TYR A 1 199 ? -11.881 -11.917 -21.298 1.00 66.00 199 TYR A O 1
ATOM 1566 N N . THR A 1 200 ? -10.889 -11.118 -19.473 1.00 63.94 200 THR A N 1
ATOM 1567 C CA . THR A 1 200 ? -11.806 -9.967 -19.380 1.00 63.94 200 THR A CA 1
ATOM 1568 C C . THR A 1 200 ? -11.625 -8.953 -20.513 1.00 63.94 200 THR A C 1
ATOM 1570 O O . THR A 1 200 ? -12.588 -8.306 -20.911 1.00 63.94 200 THR A O 1
ATOM 1573 N N . LYS A 1 201 ? -10.401 -8.752 -21.014 1.00 62.81 201 LYS A N 1
ATOM 1574 C CA . LYS A 1 201 ? -10.125 -7.722 -22.031 1.00 62.81 201 LYS A CA 1
ATOM 1575 C C . LYS A 1 201 ? -10.421 -8.154 -23.461 1.00 62.81 201 LYS A C 1
ATOM 1577 O O . LYS A 1 201 ? -10.631 -7.278 -24.294 1.00 62.81 201 LYS A O 1
ATOM 1582 N N . PHE A 1 202 ? -10.397 -9.454 -23.728 1.00 67.81 202 PHE A N 1
ATOM 1583 C CA . PHE A 1 202 ? -10.555 -10.016 -25.067 1.00 67.81 202 PHE A CA 1
ATOM 1584 C C . PHE A 1 202 ? -11.794 -10.914 -25.201 1.00 67.81 202 PHE A C 1
ATOM 1586 O O . PHE A 1 202 ? -11.966 -11.534 -26.243 1.00 67.81 202 PHE A O 1
ATOM 1593 N N . SER A 1 203 ? -12.673 -10.968 -24.190 1.00 62.47 203 SER A N 1
ATOM 1594 C CA . SER A 1 203 ? -13.991 -11.594 -24.342 1.00 62.47 203 SER A CA 1
ATOM 1595 C C . SER A 1 203 ? -14.834 -10.822 -25.366 1.00 62.47 203 SER A C 1
ATOM 1597 O O . SER A 1 203 ? -14.951 -9.596 -25.290 1.00 62.47 203 SER A O 1
ATOM 1599 N N . HIS A 1 204 ? -15.403 -11.551 -26.330 1.00 59.09 204 HIS A N 1
ATOM 1600 C CA . HIS A 1 204 ? -16.256 -11.024 -27.400 1.00 59.09 204 HIS A CA 1
ATOM 1601 C C . HIS A 1 204 ? -17.727 -10.849 -26.986 1.00 59.09 204 HIS A C 1
ATOM 1603 O O . HIS A 1 204 ? -18.536 -10.395 -27.789 1.00 59.09 204 HIS A O 1
ATOM 1609 N N . GLU A 1 205 ? -18.078 -11.140 -25.732 1.00 61.94 205 GLU A N 1
ATOM 1610 C CA . GLU A 1 205 ? -19.387 -10.816 -25.164 1.00 61.94 205 GLU A CA 1
ATOM 1611 C C . GLU A 1 205 ? -19.363 -9.390 -24.599 1.00 61.94 205 GLU A C 1
ATOM 1613 O O . GLU A 1 205 ? -19.074 -9.156 -23.423 1.00 61.94 205 GLU A O 1
ATOM 1618 N N . ARG A 1 206 ? -19.638 -8.402 -25.450 1.00 45.41 206 ARG A N 1
ATOM 1619 C CA . ARG A 1 206 ? -19.920 -7.030 -25.015 1.00 45.41 206 ARG A CA 1
ATOM 1620 C C . ARG A 1 206 ? -21.277 -6.617 -25.599 1.00 45.41 206 ARG A C 1
ATOM 1622 O O . ARG A 1 206 ? -21.384 -6.663 -26.822 1.00 45.41 206 ARG A O 1
ATOM 1629 N N . PRO A 1 207 ? -22.292 -6.275 -24.780 1.00 56.00 207 PRO A N 1
ATOM 1630 C CA . PRO A 1 207 ? -23.518 -5.661 -25.284 1.00 56.00 207 PRO A CA 1
ATOM 1631 C C . PRO A 1 207 ? -23.250 -4.258 -25.843 1.00 56.00 207 PRO A C 1
ATOM 1633 O O . PRO A 1 207 ? -22.280 -3.605 -25.378 1.00 56.00 207 PRO A O 1
#

Foldseek 3Di:
DAEKDKDKDAPAFFKIKIFIDQDPQFQWKWKWKDWPVDLDIDTDDIGGSVDGMDMGGADPVRHRGAQTKMFMKMWGAHPVVRDIYDIDSVGDIDTHHHDPDPDPPPDPDPDDDDDDDDDDDDDDDDDDDDDDDDDDDDDDDPDPDPDPDPPCLPPVNLVVVVVVVQVVVQVVCVVVVHDRDDDDVVVVVVVSVVVVVCCVVPDPPDD